Protein AF-A0AAD8KND2-F1 (afdb_monomer_lite)

Secondary structure (DSSP, 8-state):
--------THHHHHHTTTSHHHHHHHHHHHHHHHHHHHTT-----HHHHHHHHHHHHHHHHHHHHHS-HHHH-TT-----B-TTT-PBPPHHHHHHHHHHT---------TTS-HHHHHHHHHHHHHHHHHHHS-SS--TT-HHHHHHHHH-PPTT-TTTTTS-----------TT--HHHHHTT-PPP-SPPTTSHHHHTPPPPPPTT----TT--

Structure (mmCIF, N/CA/C/O backbone):
data_AF-A0AAD8KND2-F1
#
_entry.id   AF-A0AAD8KND2-F1
#
loop_
_atom_site.group_PDB
_atom_site.id
_atom_site.type_symbol
_atom_site.label_atom_id
_atom_site.label_alt_id
_atom_site.label_comp_id
_atom_site.label_asym_id
_atom_site.label_entity_id
_atom_site.label_seq_id
_atom_site.pdbx_PDB_ins_code
_atom_site.Cartn_x
_atom_site.Cartn_y
_atom_site.Cartn_z
_atom_site.occupancy
_atom_site.B_iso_or_equiv
_atom_site.auth_seq_id
_atom_site.auth_comp_id
_atom_site.auth_asym_id
_atom_site.auth_atom_id
_atom_site.pdbx_PDB_model_num
ATOM 1 N N . MET A 1 1 ? 2.544 -92.596 37.904 1.00 37.00 1 MET A N 1
ATOM 2 C CA . MET A 1 1 ? 1.831 -93.555 37.038 1.00 37.00 1 MET A CA 1
ATOM 3 C C . MET A 1 1 ? 0.809 -92.717 36.288 1.00 37.00 1 MET A C 1
ATOM 5 O O . MET A 1 1 ? -0.155 -92.303 36.903 1.00 37.00 1 MET A O 1
ATOM 9 N N . GLY A 1 2 ? 1.098 -92.152 35.119 1.00 39.31 2 GLY A N 1
ATOM 10 C CA . GLY A 1 2 ? 1.645 -92.825 33.948 1.00 39.31 2 GLY A CA 1
ATOM 11 C C . GLY A 1 2 ? 0.511 -93.603 33.291 1.00 39.31 2 GLY A C 1
ATOM 12 O O . GLY A 1 2 ? 0.281 -94.720 33.726 1.00 39.31 2 GLY A O 1
ATOM 13 N N . GLU A 1 3 ? -0.237 -92.968 32.383 1.00 38.28 3 GLU A N 1
ATOM 14 C CA . GLU A 1 3 ? -0.518 -93.460 31.023 1.00 38.28 3 GLU A CA 1
ATOM 15 C C . GLU A 1 3 ? -1.483 -92.532 30.266 1.00 38.28 3 GLU A C 1
ATOM 17 O O . GLU A 1 3 ? -2.418 -91.951 30.816 1.00 38.28 3 GLU A O 1
ATOM 22 N N . GLU A 1 4 ? -1.150 -92.356 28.992 1.00 48.31 4 GLU A N 1
ATOM 23 C CA . GLU A 1 4 ? -1.779 -91.536 27.966 1.00 48.31 4 GLU A CA 1
ATOM 24 C C . GLU A 1 4 ? -3.084 -92.166 27.459 1.00 48.31 4 GLU A C 1
ATOM 26 O O . GLU A 1 4 ? -3.180 -93.385 27.347 1.00 48.31 4 GLU A O 1
ATOM 31 N N . ILE A 1 5 ? -4.039 -91.343 27.010 1.00 53.69 5 ILE A N 1
ATOM 32 C CA . ILE A 1 5 ? -4.954 -91.743 25.932 1.00 53.69 5 ILE A CA 1
ATOM 33 C C . ILE A 1 5 ? -4.985 -90.628 24.890 1.00 53.69 5 ILE A C 1
ATOM 35 O O . ILE A 1 5 ? -5.568 -89.560 25.071 1.00 53.69 5 ILE A O 1
ATOM 39 N N . VAL A 1 6 ? -4.312 -90.930 23.787 1.00 54.09 6 VAL A N 1
ATOM 40 C CA . VAL A 1 6 ? -4.332 -90.250 22.498 1.00 54.09 6 VAL A CA 1
ATOM 41 C C . VAL A 1 6 ? -5.769 -90.219 21.968 1.00 54.09 6 VAL A C 1
ATOM 43 O O . VAL A 1 6 ? -6.323 -91.260 21.619 1.00 54.09 6 VAL A O 1
ATOM 46 N N . LEU A 1 7 ? -6.371 -89.032 21.866 1.00 53.66 7 LEU A N 1
ATOM 47 C CA . LEU A 1 7 ? -7.545 -88.814 21.020 1.00 53.66 7 LEU A CA 1
ATOM 48 C C . LEU A 1 7 ? -7.108 -88.042 19.778 1.00 53.66 7 LEU A C 1
ATOM 50 O O . LEU A 1 7 ? -6.543 -86.952 19.844 1.00 53.66 7 LEU A O 1
ATOM 54 N N . THR A 1 8 ? -7.315 -88.690 18.642 1.00 58.31 8 THR A N 1
ATOM 55 C CA . THR A 1 8 ? -6.841 -88.313 17.319 1.00 58.31 8 THR A CA 1
ATOM 56 C C . THR A 1 8 ? -7.469 -87.012 16.815 1.00 58.31 8 THR A C 1
ATOM 58 O O . THR A 1 8 ? -8.633 -86.696 17.073 1.00 58.31 8 THR A O 1
ATOM 61 N N . VAL A 1 9 ? -6.674 -86.277 16.036 1.00 53.25 9 VAL A N 1
ATOM 62 C CA . VAL A 1 9 ? -6.952 -84.956 15.438 1.00 53.25 9 VAL A CA 1
ATOM 63 C C . VAL A 1 9 ? -8.262 -84.914 14.622 1.00 53.25 9 VAL A C 1
ATOM 65 O O . VAL A 1 9 ? -8.864 -83.854 14.457 1.00 53.25 9 VAL A O 1
ATOM 68 N N . ASP A 1 10 ? -8.766 -86.076 14.196 1.00 52.59 10 ASP A N 1
ATOM 69 C CA . ASP A 1 10 ? -10.021 -86.226 13.450 1.00 52.59 10 ASP A CA 1
ATOM 70 C C . ASP A 1 10 ? -11.292 -85.988 14.287 1.00 52.59 10 ASP A C 1
ATOM 72 O O . ASP A 1 10 ? -12.332 -85.626 13.731 1.00 52.59 10 ASP A O 1
ATOM 76 N N . SER A 1 11 ? -11.242 -86.132 15.620 1.00 55.41 11 SER A N 1
ATOM 77 C CA . SER A 1 11 ? -12.421 -85.894 16.477 1.00 55.41 11 SER A CA 1
ATOM 78 C C . SER A 1 11 ? -12.731 -84.404 16.655 1.00 55.41 11 SER A C 1
ATOM 80 O O . SER A 1 11 ? -13.896 -84.011 16.708 1.00 55.41 11 SER A O 1
ATOM 82 N N . ILE A 1 12 ? -11.702 -83.552 16.669 1.00 54.44 12 ILE A N 1
ATOM 83 C CA . ILE A 1 12 ? -11.857 -82.094 16.804 1.00 54.44 12 ILE A CA 1
ATOM 84 C C . ILE A 1 12 ? -12.386 -81.485 15.490 1.00 54.44 12 ILE A C 1
ATOM 86 O O . ILE A 1 12 ? -13.196 -80.556 15.503 1.00 54.44 12 ILE A O 1
ATOM 90 N N . ALA A 1 13 ? -12.017 -82.060 14.340 1.00 50.69 13 ALA A N 1
ATOM 91 C CA . ALA A 1 13 ? -12.434 -81.575 13.025 1.00 50.69 13 ALA A CA 1
ATOM 92 C C . ALA A 1 13 ? -13.933 -81.785 12.711 1.00 50.69 13 ALA A C 1
ATOM 94 O O . ALA A 1 13 ? -14.476 -81.077 11.861 1.00 50.69 13 ALA A O 1
ATOM 95 N N . ARG A 1 14 ? -14.629 -82.709 13.395 1.00 51.50 14 ARG A N 1
ATOM 96 C CA . ARG A 1 14 ? -16.089 -82.890 13.240 1.00 51.50 14 ARG A CA 1
ATOM 97 C C . ARG A 1 14 ? -16.917 -81.844 13.980 1.00 51.50 14 ARG A C 1
ATOM 99 O O . ARG A 1 14 ? -17.964 -81.460 13.469 1.00 51.50 14 ARG A O 1
ATOM 106 N N . ILE A 1 15 ? -16.447 -81.355 15.128 1.00 49.78 15 ILE A N 1
ATOM 107 C CA . ILE A 1 15 ? -17.155 -80.319 15.898 1.00 49.78 15 ILE A CA 1
ATOM 108 C C . ILE A 1 15 ? -17.068 -78.973 15.155 1.00 49.78 15 ILE A C 1
ATOM 110 O O . ILE A 1 15 ? -18.074 -78.299 14.962 1.00 49.78 15 ILE A O 1
ATOM 114 N N . LEU A 1 16 ? -15.908 -78.656 14.569 1.00 49.38 16 LEU A N 1
ATOM 115 C CA . LEU A 1 16 ? -15.687 -77.409 13.819 1.00 49.38 16 LEU A CA 1
ATOM 116 C C . LEU A 1 16 ? -16.336 -77.351 12.418 1.00 49.38 16 LEU A C 1
ATOM 118 O O . LEU A 1 16 ? -16.127 -76.371 11.690 1.00 49.38 16 LEU A O 1
ATOM 122 N N . ARG A 1 17 ? -17.093 -78.382 12.007 1.00 47.84 17 ARG A N 1
ATOM 123 C CA . ARG A 1 17 ? -17.775 -78.432 10.699 1.00 47.84 17 ARG A CA 1
ATOM 124 C C . ARG A 1 17 ? -19.298 -78.290 10.774 1.00 47.84 17 ARG A C 1
ATOM 126 O O . ARG A 1 17 ? -19.914 -78.144 9.727 1.00 47.84 17 ARG A O 1
ATOM 133 N N . LEU A 1 18 ? -19.888 -78.262 11.972 1.00 47.78 18 LEU A N 1
ATOM 134 C CA . LEU A 1 18 ? -21.327 -78.016 12.169 1.00 47.78 18 LEU A CA 1
ATOM 135 C C . LEU A 1 18 ? -21.653 -76.627 12.749 1.00 47.78 18 LEU A C 1
ATOM 137 O O . LEU A 1 18 ? -22.816 -76.246 12.787 1.00 47.78 18 LEU A O 1
ATOM 141 N N . GLU A 1 19 ? -20.644 -75.831 13.113 1.00 47.22 19 GLU A N 1
ATOM 142 C CA . GLU A 1 19 ? -20.810 -74.471 13.664 1.00 47.22 19 GLU A CA 1
ATOM 143 C C . GLU A 1 19 ? -20.394 -73.340 12.705 1.00 47.22 19 GLU A C 1
ATOM 145 O O . GLU A 1 19 ? -20.303 -72.182 13.108 1.00 47.22 19 GLU A O 1
ATOM 150 N N . ARG A 1 20 ? -20.147 -73.627 11.417 1.00 50.59 20 ARG A N 1
ATOM 151 C CA . ARG A 1 20 ? -19.797 -72.577 10.434 1.00 50.59 20 ARG A CA 1
ATOM 152 C C . ARG A 1 20 ? -20.982 -71.915 9.740 1.00 50.59 20 ARG A C 1
ATOM 154 O O . ARG A 1 20 ? -20.804 -70.816 9.227 1.00 50.59 20 ARG A O 1
ATOM 161 N N . ASP A 1 21 ? -22.175 -72.500 9.793 1.00 51.00 21 ASP A N 1
ATOM 162 C CA . ASP A 1 21 ? -23.321 -71.952 9.051 1.00 51.00 21 ASP A CA 1
ATOM 163 C C . ASP A 1 21 ? -24.195 -71.000 9.888 1.00 51.00 21 ASP A C 1
ATOM 165 O O . ASP A 1 21 ? -24.957 -70.216 9.331 1.00 51.00 21 ASP A O 1
ATOM 169 N N . VAL A 1 22 ? -24.041 -70.985 11.218 1.00 53.16 22 VAL A N 1
ATOM 170 C CA . VAL A 1 22 ? -24.790 -70.076 12.114 1.00 53.16 22 VAL A CA 1
ATOM 171 C C . VAL A 1 22 ? -23.985 -68.835 12.526 1.00 53.16 22 VAL A C 1
ATOM 173 O O . VAL A 1 22 ? -24.566 -67.788 12.802 1.00 53.16 22 VAL A O 1
ATOM 176 N N . GLY A 1 23 ? -22.649 -68.915 12.531 1.00 48.47 23 GLY A N 1
ATOM 177 C CA . GLY A 1 23 ? -21.774 -67.818 12.972 1.00 48.47 23 GLY A CA 1
ATOM 178 C C . GLY A 1 23 ? -21.505 -66.734 11.920 1.00 48.47 23 GLY A C 1
ATOM 179 O O . GLY A 1 23 ? -21.277 -65.580 12.277 1.00 48.47 23 GLY A O 1
ATOM 180 N N . ILE A 1 24 ? -21.560 -67.068 10.626 1.00 49.72 24 ILE A N 1
ATOM 181 C CA . ILE A 1 24 ? -21.251 -66.111 9.546 1.00 49.72 24 ILE A CA 1
ATOM 182 C C . ILE A 1 24 ? -22.406 -65.115 9.341 1.00 49.72 24 ILE A C 1
ATOM 184 O O . ILE A 1 24 ? -22.161 -63.932 9.120 1.00 49.72 24 ILE A O 1
ATOM 188 N N . LEU A 1 25 ? -23.662 -65.549 9.506 1.00 50.91 25 LEU A N 1
ATOM 189 C CA . LEU A 1 25 ? -24.833 -64.666 9.402 1.00 50.91 25 LEU A CA 1
ATOM 190 C C . LEU A 1 25 ? -24.943 -63.683 10.578 1.00 50.91 25 LEU A C 1
ATOM 192 O O . LEU A 1 25 ? -25.314 -62.527 10.379 1.00 50.91 25 LEU A O 1
ATOM 196 N N . ALA A 1 26 ? -24.570 -64.103 11.792 1.00 52.97 26 ALA A N 1
ATOM 197 C CA . ALA A 1 26 ? -24.583 -63.220 12.956 1.00 52.97 26 ALA A CA 1
ATOM 198 C C . ALA A 1 26 ? -23.519 -62.112 12.849 1.00 52.97 26 ALA A C 1
ATOM 200 O O . ALA A 1 26 ? -23.814 -60.959 13.155 1.00 52.97 26 ALA A O 1
ATOM 201 N N . LEU A 1 27 ? -22.318 -62.423 12.346 1.00 51.53 27 LEU A N 1
ATOM 202 C CA . LEU A 1 27 ? -21.252 -61.431 12.158 1.00 51.53 27 LEU A CA 1
ATOM 203 C C . LEU A 1 27 ? -21.539 -60.442 11.015 1.00 51.53 27 LEU A C 1
ATOM 205 O O . LEU A 1 27 ? -21.182 -59.273 11.139 1.00 51.53 27 LEU A O 1
ATOM 209 N N . LEU A 1 28 ? -22.237 -60.865 9.954 1.00 51.53 28 LEU A N 1
ATOM 210 C CA . LEU A 1 28 ? -22.701 -59.963 8.888 1.00 51.53 28 LEU A CA 1
ATOM 211 C C . LEU A 1 28 ? -23.803 -59.008 9.386 1.00 51.53 28 LEU A C 1
ATOM 213 O O . LEU A 1 28 ? -23.709 -57.806 9.179 1.00 51.53 28 LEU A O 1
ATOM 217 N N . SER A 1 29 ? -24.774 -59.492 10.172 1.00 53.50 29 SER A N 1
ATOM 218 C CA . SER A 1 29 ? -25.801 -58.611 10.763 1.00 53.50 29 SER A CA 1
ATOM 219 C C . SER A 1 29 ? -25.247 -57.611 11.787 1.00 53.50 29 SER A C 1
ATOM 221 O O . SER A 1 29 ? -25.772 -56.509 11.922 1.00 53.50 29 SER A O 1
ATOM 223 N N . LEU A 1 30 ? -24.175 -57.970 12.505 1.00 52.56 30 LEU A N 1
ATOM 224 C CA . LEU A 1 30 ? -23.540 -57.074 13.472 1.00 52.56 30 LEU A CA 1
ATOM 225 C C . LEU A 1 30 ? -22.653 -56.027 12.789 1.00 52.56 30 LEU A C 1
ATOM 227 O O . LEU A 1 30 ? -22.520 -54.929 13.318 1.00 52.56 30 LEU A O 1
ATOM 231 N N . THR A 1 31 ? -22.058 -56.352 11.636 1.00 56.44 31 THR A N 1
ATOM 232 C CA . THR A 1 31 ? -21.234 -55.418 10.852 1.00 56.44 31 THR A CA 1
ATOM 233 C C . THR A 1 31 ? -22.087 -54.441 10.050 1.00 56.44 31 THR A C 1
ATOM 235 O O . THR A 1 31 ? -21.776 -53.258 10.088 1.00 56.44 31 THR A O 1
ATOM 238 N N . ASP A 1 32 ? -23.227 -54.857 9.489 1.00 51.31 32 ASP A N 1
ATOM 239 C CA . ASP A 1 32 ? -24.177 -53.939 8.834 1.00 51.31 32 ASP A CA 1
ATOM 240 C C . ASP A 1 32 ? -24.826 -52.956 9.834 1.00 51.31 32 ASP A C 1
ATOM 242 O O . ASP A 1 32 ? -25.034 -51.779 9.534 1.00 51.31 32 ASP A O 1
ATOM 246 N N . VAL A 1 33 ? -25.106 -53.407 11.066 1.00 52.62 33 VAL A N 1
ATOM 247 C CA . VAL A 1 33 ? -25.609 -52.538 12.150 1.00 52.62 33 VAL A CA 1
ATOM 248 C C . VAL A 1 33 ? -24.513 -51.604 12.685 1.00 52.62 33 VAL A C 1
ATOM 250 O O . VAL A 1 33 ? -24.824 -50.488 13.100 1.00 52.62 33 VAL A O 1
ATOM 253 N N . TYR A 1 34 ? -23.238 -52.011 12.650 1.00 49.78 34 TYR A N 1
ATOM 254 C CA . TYR A 1 34 ? -22.116 -51.151 13.044 1.00 49.78 34 TYR A CA 1
ATOM 255 C C . TYR A 1 34 ? -21.671 -50.179 11.940 1.00 49.78 34 TYR A C 1
ATOM 257 O O . TYR A 1 34 ? -21.301 -49.056 12.277 1.00 49.78 34 TYR A O 1
ATOM 265 N N . GLU A 1 35 ? -21.753 -50.539 10.655 1.00 52.97 35 GLU A N 1
ATOM 266 C CA . GLU A 1 35 ? -21.509 -49.610 9.538 1.00 52.97 35 GLU A CA 1
ATOM 267 C C . GLU A 1 35 ? -22.614 -48.549 9.457 1.00 52.97 35 GLU A C 1
ATOM 269 O O . GLU A 1 35 ? -22.309 -47.361 9.362 1.00 52.97 35 GLU A O 1
ATOM 274 N N . GLY A 1 36 ? -23.883 -48.931 9.652 1.00 49.81 36 GLY A N 1
ATOM 275 C CA . GLY A 1 36 ? -24.992 -47.973 9.736 1.00 49.81 36 GLY A CA 1
ATOM 276 C C . GLY A 1 36 ? -24.958 -47.061 10.974 1.00 49.81 36 GLY A C 1
ATOM 277 O O . GLY A 1 36 ? -25.529 -45.971 10.957 1.00 49.81 36 GLY A O 1
ATOM 278 N N . PHE A 1 37 ? -24.281 -47.470 12.053 1.00 44.03 37 PHE A N 1
ATOM 279 C CA . PHE A 1 37 ? -24.101 -46.648 13.258 1.00 44.03 37 PHE A CA 1
ATOM 280 C C . PHE A 1 37 ? -22.876 -45.720 13.168 1.00 44.03 37 PHE A C 1
ATOM 282 O O . PHE A 1 37 ? -22.874 -44.657 13.791 1.00 44.03 37 PHE A O 1
ATOM 289 N N . LEU A 1 38 ? -21.856 -46.071 12.371 1.00 46.12 38 LEU A N 1
ATOM 290 C CA . LEU A 1 38 ? -20.657 -45.244 12.173 1.00 46.12 38 LEU A CA 1
ATOM 291 C C . LEU A 1 38 ? -20.849 -44.094 11.167 1.00 46.12 38 LEU A C 1
ATOM 293 O O . LEU A 1 38 ? -20.112 -43.114 11.242 1.00 46.12 38 LEU A O 1
ATOM 297 N N . GLU A 1 39 ? -21.851 -44.154 10.284 1.00 50.44 39 GLU A N 1
ATOM 298 C CA . GLU A 1 39 ? -22.195 -43.048 9.366 1.00 50.44 39 GLU A CA 1
ATOM 299 C C . GLU A 1 39 ? -22.996 -41.906 10.024 1.00 50.44 39 GLU A C 1
ATOM 301 O O . GLU A 1 39 ? -23.153 -40.836 9.440 1.00 50.44 39 GLU A O 1
ATOM 306 N N . MET A 1 40 ? -23.459 -42.073 11.269 1.00 46.06 40 MET A N 1
ATOM 307 C CA . MET A 1 40 ? -24.174 -41.036 12.035 1.00 46.06 40 MET A CA 1
ATOM 308 C C . MET A 1 40 ? -23.236 -40.156 12.882 1.00 46.06 40 MET A C 1
ATOM 310 O O . MET A 1 40 ? -23.646 -39.540 13.870 1.00 46.06 40 MET A O 1
ATOM 314 N N . GLY A 1 41 ? -21.964 -40.065 12.493 1.00 49.06 41 GLY A N 1
ATOM 315 C CA . GLY A 1 41 ? -21.047 -39.043 12.978 1.00 49.06 41 GLY A CA 1
ATOM 316 C C . GLY A 1 41 ? -21.361 -37.704 12.316 1.00 49.06 41 GLY A C 1
ATOM 317 O O . GLY A 1 41 ? -20.800 -37.381 11.275 1.00 49.06 41 GLY A O 1
ATOM 318 N N . TYR A 1 42 ? -22.253 -36.912 12.916 1.00 55.78 42 TYR A N 1
ATOM 319 C CA . TYR A 1 42 ? -22.388 -35.494 12.578 1.00 55.78 42 TYR A CA 1
ATOM 320 C C . TYR A 1 42 ? -21.071 -34.789 12.924 1.00 55.78 42 TYR A C 1
ATOM 322 O O . TYR A 1 42 ? -20.867 -34.336 14.051 1.00 55.78 42 TYR A O 1
ATOM 330 N N . GLU A 1 43 ? -20.158 -34.698 11.961 1.00 61.91 43 GLU A N 1
ATOM 331 C CA . GLU A 1 43 ? -19.047 -33.758 12.023 1.00 61.91 43 GLU A CA 1
ATOM 332 C C . GLU A 1 43 ? -19.631 -32.345 11.957 1.00 61.91 43 GLU A C 1
ATOM 334 O O . GLU A 1 43 ? -19.829 -31.775 10.887 1.00 61.91 43 GLU A O 1
ATOM 339 N N . VAL A 1 44 ? -19.968 -31.781 13.118 1.00 68.00 44 VAL A N 1
ATOM 340 C CA . VAL A 1 44 ? -20.421 -30.394 13.206 1.00 68.00 44 VAL A CA 1
ATOM 341 C C . VAL A 1 44 ? -19.230 -29.504 12.859 1.00 68.00 44 VAL A C 1
ATOM 343 O O . VAL A 1 44 ? -18.293 -29.342 13.647 1.00 68.00 44 VAL A O 1
ATOM 346 N N . SER A 1 45 ? -19.247 -28.928 11.658 1.00 80.12 45 SER A N 1
ATOM 347 C CA . SER A 1 45 ? -18.205 -28.011 11.219 1.00 80.12 45 SER A CA 1
ATOM 348 C C . SER A 1 45 ? -18.278 -26.718 12.027 1.00 80.12 45 SER A C 1
ATOM 350 O O . SER A 1 45 ? -19.354 -26.238 12.382 1.00 80.12 45 SER A O 1
ATOM 352 N N . GLY A 1 46 ? -17.140 -26.051 12.246 1.00 78.56 46 GLY A N 1
ATOM 353 C CA . GLY A 1 46 ? -17.131 -24.716 12.862 1.00 78.56 46 GLY A CA 1
ATOM 354 C C . GLY A 1 46 ? -17.975 -23.682 12.095 1.00 78.56 46 GLY A C 1
ATOM 355 O O . GLY A 1 46 ? -18.411 -22.684 12.673 1.00 78.56 46 GLY A O 1
ATOM 356 N N . LYS A 1 47 ? -18.240 -23.923 10.802 1.00 81.88 47 LYS A N 1
ATOM 357 C CA . LYS A 1 47 ? -19.190 -23.135 10.003 1.00 81.88 47 LYS A CA 1
ATOM 358 C C . LYS A 1 47 ? -20.632 -23.370 10.446 1.00 81.88 47 LYS A C 1
ATOM 360 O O . LYS A 1 47 ? -21.347 -22.393 10.648 1.00 81.88 47 LYS A O 1
ATOM 365 N N . ASP A 1 48 ? -21.005 -24.619 10.691 1.00 86.00 48 ASP A N 1
ATOM 366 C CA . ASP A 1 48 ? -22.348 -25.006 11.123 1.00 86.00 48 ASP A CA 1
ATOM 367 C C . ASP A 1 48 ? -22.653 -24.437 12.513 1.00 86.00 48 ASP A C 1
ATOM 369 O O . ASP A 1 48 ? -23.697 -23.819 12.703 1.00 86.00 48 ASP A O 1
ATOM 373 N N . ILE A 1 49 ? -21.685 -24.490 13.442 1.00 84.75 49 ILE A N 1
ATOM 374 C CA . ILE A 1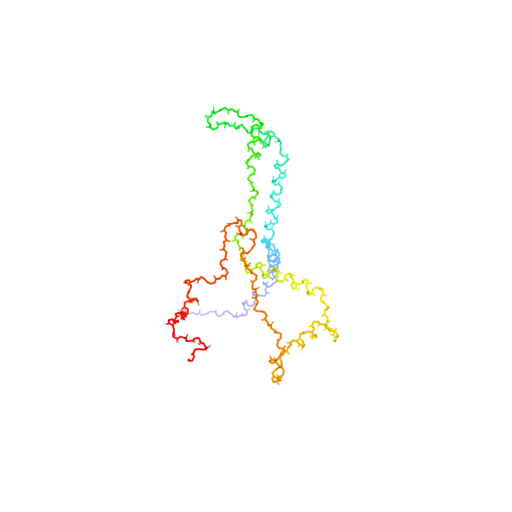 49 ? -21.790 -23.860 14.775 1.00 84.75 49 ILE A CA 1
ATOM 375 C C . ILE A 1 49 ? -22.003 -22.348 14.644 1.00 84.75 49 ILE A C 1
ATOM 377 O O . ILE A 1 49 ? -22.822 -21.744 15.339 1.00 84.75 49 ILE A O 1
ATOM 381 N N . LYS A 1 50 ? -21.259 -21.694 13.745 1.00 88.94 50 LYS A N 1
ATOM 382 C CA . LYS A 1 50 ? -21.394 -20.251 13.524 1.00 88.94 50 LYS A CA 1
ATOM 383 C C . LYS A 1 50 ? -22.771 -19.910 12.958 1.00 88.94 50 LYS A C 1
ATOM 385 O O . LYS A 1 50 ? -23.377 -18.932 13.396 1.00 88.94 50 LYS A O 1
ATOM 390 N N . GLU A 1 51 ? -23.258 -20.688 12.000 1.00 90.31 51 GLU A N 1
ATOM 391 C CA . GLU A 1 51 ? -24.587 -20.511 11.425 1.00 90.31 51 GLU A CA 1
ATOM 392 C C . GLU A 1 51 ? -25.683 -20.731 12.465 1.00 90.31 51 GLU A C 1
ATOM 394 O O . GLU A 1 51 ? -26.573 -19.888 12.584 1.00 90.31 51 GLU A O 1
ATOM 399 N N . GLU A 1 52 ? -25.580 -21.784 13.271 1.00 90.31 52 GLU A N 1
ATOM 400 C CA . GLU A 1 52 ? -26.485 -22.076 14.380 1.00 90.31 52 GLU A CA 1
ATOM 401 C C . GLU A 1 52 ? -26.530 -20.916 15.379 1.00 90.31 52 GLU A C 1
ATOM 403 O O . GLU A 1 52 ? -27.595 -20.345 15.596 1.00 90.31 52 GLU A O 1
ATOM 408 N N . ILE A 1 53 ? -25.376 -20.432 15.856 1.00 91.50 53 ILE A N 1
ATOM 409 C CA . ILE A 1 53 ? -25.301 -19.268 16.755 1.00 91.50 53 ILE A CA 1
ATOM 410 C C . ILE A 1 53 ? -25.966 -18.035 16.130 1.00 91.50 53 ILE A C 1
ATOM 412 O O . ILE A 1 53 ? -26.625 -17.258 16.825 1.00 91.50 53 ILE A O 1
ATOM 416 N N . THR A 1 54 ? -25.787 -17.801 14.824 1.00 93.44 54 THR A N 1
ATOM 417 C CA . THR A 1 54 ? -26.439 -16.658 14.165 1.00 93.44 54 THR A CA 1
ATOM 418 C C . THR A 1 54 ? -27.948 -16.830 14.049 1.00 93.44 54 THR A C 1
ATOM 420 O O . THR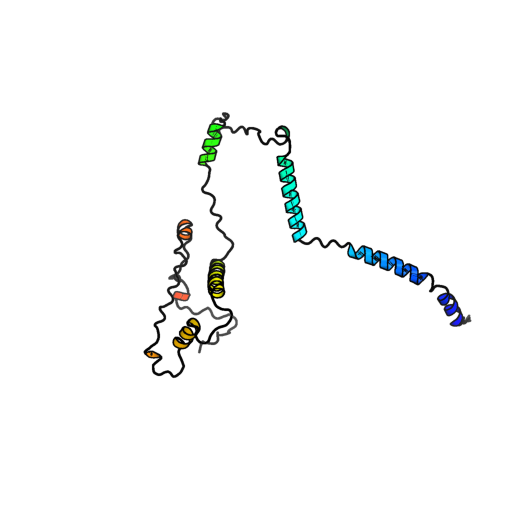 A 1 54 ? -28.661 -15.832 14.150 1.00 93.44 54 THR A O 1
ATOM 423 N N . LYS A 1 55 ? -28.438 -18.060 13.860 1.00 94.19 55 LYS A N 1
ATOM 424 C CA . LYS A 1 55 ? -29.868 -18.380 13.841 1.00 94.19 55 LYS A CA 1
ATOM 425 C C . LYS A 1 55 ? -30.467 -18.188 15.233 1.00 94.19 55 LYS A C 1
ATOM 427 O O . LYS A 1 55 ? -31.382 -17.380 15.356 1.00 94.19 55 LYS A O 1
ATOM 432 N N . THR A 1 56 ? -29.863 -18.755 16.280 1.00 94.25 56 THR A N 1
ATOM 433 C CA . THR A 1 56 ? -30.304 -18.579 17.676 1.00 94.25 56 THR A CA 1
ATOM 434 C C . THR A 1 56 ? -30.350 -17.104 18.067 1.00 94.25 56 THR A C 1
ATOM 436 O O . THR A 1 56 ? -31.361 -16.627 18.566 1.00 94.25 56 THR A O 1
ATOM 439 N N . LYS A 1 57 ? -29.311 -16.321 17.740 1.00 94.56 57 LYS A N 1
ATOM 440 C CA . LYS A 1 57 ? -29.298 -14.872 18.017 1.00 94.56 57 LYS A CA 1
ATOM 441 C C . LYS A 1 57 ? -30.422 -14.115 17.310 1.00 94.56 57 LYS A C 1
ATOM 443 O O . LYS A 1 57 ? -30.974 -13.176 17.880 1.00 94.56 57 LYS A O 1
ATOM 448 N N . LYS A 1 58 ? -30.740 -14.478 16.063 1.00 94.38 58 LYS A N 1
ATOM 449 C CA . LYS A 1 58 ? -31.845 -13.865 15.308 1.00 94.38 58 LYS A CA 1
ATOM 450 C C . LYS A 1 58 ? -33.195 -14.253 15.901 1.00 94.38 58 LYS A C 1
ATOM 452 O O . LYS A 1 58 ? -34.060 -13.394 16.026 1.00 94.38 58 LYS A O 1
ATOM 457 N N . GLU A 1 59 ? -33.365 -15.513 16.275 1.00 94.00 59 GLU A N 1
ATOM 458 C CA . GLU A 1 59 ? -34.583 -16.020 16.902 1.00 94.00 59 GLU A CA 1
ATOM 459 C C . GLU A 1 59 ? -34.815 -15.399 18.275 1.00 94.00 59 GLU A C 1
ATOM 461 O O . GLU A 1 59 ? -35.917 -14.933 18.541 1.00 94.00 59 GLU A O 1
ATOM 466 N N . ASP A 1 60 ? -33.782 -15.304 19.111 1.00 92.12 60 ASP A N 1
ATOM 467 C CA . ASP A 1 60 ? -33.843 -14.615 20.399 1.00 92.12 60 ASP A CA 1
ATOM 468 C C . ASP A 1 60 ? -34.207 -13.145 20.207 1.00 92.12 60 ASP A C 1
ATOM 470 O O . ASP A 1 60 ? -35.097 -12.629 20.882 1.00 92.12 60 ASP A O 1
ATOM 474 N N . TRP A 1 61 ? -33.592 -12.473 19.230 1.00 89.81 61 TRP A N 1
ATOM 475 C CA . TRP A 1 61 ? -33.944 -11.096 18.896 1.00 89.81 61 TRP A CA 1
ATOM 476 C C . TRP A 1 61 ? -35.410 -10.968 18.465 1.00 89.81 61 TRP A C 1
ATOM 478 O O . TRP A 1 61 ? -36.111 -10.092 18.967 1.00 89.81 61 TRP A O 1
ATOM 488 N N . LEU A 1 62 ? -35.909 -11.860 17.602 1.00 91.00 62 LEU A N 1
ATOM 489 C CA . LEU A 1 62 ? -37.317 -11.884 17.192 1.00 91.00 62 LEU A CA 1
ATOM 490 C C . LEU A 1 62 ? -38.255 -12.204 18.363 1.00 91.00 62 LEU A C 1
ATOM 492 O O . LEU A 1 62 ? -39.312 -11.588 18.477 1.00 91.00 62 LEU A O 1
ATOM 496 N N . ARG A 1 63 ? -37.868 -13.106 19.272 1.00 87.75 63 ARG A N 1
ATOM 497 C CA . ARG A 1 63 ? -38.607 -13.401 20.508 1.00 87.75 63 ARG A CA 1
ATOM 498 C C . ARG A 1 63 ? -38.725 -12.149 21.367 1.00 87.75 63 ARG A C 1
ATOM 500 O O . ARG A 1 63 ? -39.837 -11.784 21.735 1.00 87.75 63 ARG A O 1
ATOM 507 N N . PHE A 1 64 ? -37.623 -11.443 21.619 1.00 84.06 64 PHE A N 1
ATOM 508 C CA . PHE A 1 64 ? -37.648 -10.163 22.336 1.00 84.06 64 PHE A CA 1
ATOM 509 C C . PHE A 1 64 ? -38.470 -9.101 21.602 1.00 84.06 64 PHE A C 1
ATOM 511 O O . PHE A 1 64 ? -39.135 -8.300 22.257 1.00 84.06 64 PHE A O 1
ATOM 518 N N . GLN A 1 65 ? -38.469 -9.108 20.263 1.00 84.06 65 GLN A N 1
ATOM 519 C CA . GLN A 1 65 ? -39.278 -8.187 19.469 1.00 84.06 65 GLN A CA 1
ATOM 520 C C . GLN A 1 65 ? -40.783 -8.476 19.534 1.00 84.06 65 GLN A C 1
ATOM 522 O O . GLN A 1 65 ? -41.579 -7.536 19.523 1.00 84.06 65 GLN A O 1
ATOM 527 N N . ASN A 1 66 ? -41.173 -9.743 19.664 1.00 85.94 66 ASN A N 1
ATOM 528 C CA . ASN A 1 66 ? -42.568 -10.181 19.687 1.00 85.94 66 ASN A CA 1
ATOM 529 C C . ASN A 1 66 ? -43.173 -10.276 21.103 1.00 85.94 66 ASN A C 1
ATOM 531 O O . ASN A 1 66 ? -44.385 -10.424 21.227 1.00 85.94 66 ASN A O 1
ATOM 535 N N . MET A 1 67 ? -42.373 -10.190 22.175 1.00 83.56 67 MET A N 1
ATOM 536 C CA . MET A 1 67 ? -42.877 -10.192 23.561 1.00 83.56 67 MET A CA 1
ATOM 537 C C . MET A 1 67 ? -43.757 -8.970 23.871 1.00 83.56 67 MET A C 1
ATOM 539 O O . MET A 1 67 ? -43.515 -7.878 23.369 1.00 83.56 67 MET A O 1
ATOM 543 N N . ASP A 1 68 ? -44.730 -9.097 24.770 1.00 79.12 68 ASP A N 1
ATOM 544 C CA . ASP A 1 68 ? -45.586 -7.971 25.164 1.00 79.12 68 ASP A CA 1
ATOM 545 C C . ASP A 1 68 ? -44.752 -6.799 25.753 1.00 79.12 68 ASP A C 1
ATOM 547 O O . ASP A 1 68 ? -43.875 -7.026 26.603 1.00 79.12 68 ASP A O 1
ATOM 551 N N . PRO A 1 69 ? -44.975 -5.540 25.322 1.00 77.31 69 PRO A N 1
ATOM 552 C CA . PRO A 1 69 ? -44.424 -4.328 25.934 1.00 77.31 69 PRO A CA 1
ATOM 553 C C . PRO A 1 69 ? -44.457 -4.277 27.466 1.00 77.31 69 PRO A C 1
ATOM 555 O O . PRO A 1 69 ? -43.521 -3.748 28.067 1.00 77.31 69 PRO A O 1
ATOM 558 N N . SER A 1 70 ? -45.493 -4.839 28.098 1.00 75.12 70 SER A N 1
ATOM 559 C CA . SER A 1 70 ? -45.640 -4.822 29.558 1.00 75.12 70 SER A CA 1
ATOM 560 C C . SER A 1 70 ? -44.689 -5.781 30.280 1.00 75.12 70 SER A C 1
ATOM 562 O O . SER A 1 70 ? -44.317 -5.518 31.420 1.00 75.12 70 SER A O 1
ATOM 564 N N . ILE A 1 71 ? -44.295 -6.886 29.639 1.00 75.69 71 ILE A N 1
ATOM 565 C CA . ILE A 1 71 ? -43.381 -7.891 30.211 1.00 75.69 71 ILE A CA 1
ATOM 566 C C . ILE A 1 71 ? -41.936 -7.589 29.797 1.00 75.69 71 ILE A C 1
ATOM 568 O O . ILE A 1 71 ? -41.005 -7.741 30.582 1.00 75.69 71 ILE A O 1
ATOM 572 N N . SER A 1 72 ? -41.746 -7.118 28.563 1.00 74.62 72 SER A N 1
ATOM 573 C CA . SER A 1 72 ? -40.428 -6.826 27.992 1.00 74.62 72 SER A CA 1
ATOM 574 C C . SER A 1 72 ? -39.808 -5.516 28.494 1.00 74.62 72 SER A C 1
ATOM 576 O O . SER A 1 72 ? -38.621 -5.286 28.275 1.00 74.62 72 SER A O 1
ATOM 578 N N . GLY A 1 73 ? -40.589 -4.633 29.132 1.00 72.81 73 GLY A N 1
ATOM 579 C CA . GLY A 1 73 ? -40.101 -3.356 29.666 1.00 72.81 73 GLY A CA 1
ATOM 580 C C . GLY A 1 73 ? -39.577 -2.387 28.598 1.00 72.81 73 GLY A C 1
ATOM 581 O O . GLY A 1 73 ? -38.955 -1.382 28.933 1.00 72.81 73 GLY A O 1
ATOM 582 N N . ARG A 1 74 ? -39.828 -2.658 27.309 1.00 68.00 74 ARG A N 1
ATOM 583 C CA . ARG A 1 74 ? -39.245 -1.920 26.172 1.00 68.00 74 ARG A CA 1
ATOM 584 C C . ARG A 1 74 ? -39.609 -0.440 26.130 1.00 68.00 74 ARG A C 1
ATOM 586 O O . ARG A 1 74 ? -38.821 0.360 25.635 1.00 68.00 74 ARG A O 1
ATOM 593 N N . TYR A 1 75 ? -40.770 -0.080 26.671 1.00 66.00 75 TYR A N 1
ATOM 594 C CA . TYR A 1 75 ? -41.236 1.306 26.775 1.00 66.00 75 TYR A CA 1
ATOM 595 C C . TYR A 1 75 ? -41.278 1.818 28.219 1.00 66.00 75 TYR A C 1
ATOM 597 O O . TYR A 1 75 ? -41.870 2.864 28.476 1.00 66.00 75 TYR A O 1
ATOM 605 N N . ALA A 1 76 ? -40.665 1.105 29.169 1.00 72.31 76 ALA A N 1
ATOM 606 C CA . ALA A 1 76 ? -40.574 1.586 30.539 1.00 72.31 76 ALA A CA 1
ATOM 607 C C . ALA A 1 76 ? -39.719 2.863 30.571 1.00 72.31 76 ALA A C 1
ATOM 609 O O . ALA A 1 76 ? -38.551 2.866 30.176 1.00 72.31 76 ALA A O 1
ATOM 610 N N . GLU A 1 77 ? -40.310 3.972 31.015 1.00 67.06 77 GLU A N 1
ATOM 611 C CA . GLU A 1 77 ? -39.601 5.244 31.100 1.00 67.06 77 GLU A CA 1
ATOM 612 C C . GLU A 1 77 ? -38.541 5.175 32.204 1.00 67.06 77 GLU A C 1
ATOM 614 O O . GLU A 1 77 ? -38.843 5.123 33.397 1.00 67.06 77 GLU A O 1
ATOM 619 N N . GLY A 1 78 ? -37.268 5.169 31.804 1.00 68.31 78 GLY A N 1
ATOM 620 C CA . GLY A 1 78 ? -36.152 5.236 32.737 1.00 68.31 78 GLY A CA 1
ATOM 621 C C . GLY A 1 78 ? -36.140 6.578 33.466 1.00 68.31 78 GLY A C 1
ATOM 622 O O . GLY A 1 78 ? -35.802 7.606 32.880 1.00 68.31 78 GLY A O 1
ATOM 623 N N . VAL A 1 79 ? -36.474 6.576 34.756 1.00 73.88 79 VAL A N 1
ATOM 624 C CA . VAL A 1 79 ? -36.424 7.781 35.594 1.00 73.88 79 VAL A CA 1
ATOM 625 C C . VAL A 1 79 ? -34.967 8.122 35.905 1.00 73.88 79 VAL A C 1
ATOM 627 O O . VAL A 1 79 ? -34.358 7.531 36.800 1.00 73.88 79 VAL A O 1
ATOM 630 N N . ARG A 1 80 ? -34.400 9.099 35.191 1.00 68.62 80 ARG A N 1
ATOM 631 C CA . ARG A 1 80 ? -33.116 9.708 35.567 1.00 68.62 80 ARG A CA 1
ATOM 632 C C . ARG A 1 80 ? -33.328 10.788 36.625 1.00 68.62 80 ARG A C 1
ATOM 634 O O . ARG A 1 80 ? -34.309 11.529 36.591 1.00 68.62 80 ARG A O 1
ATOM 641 N N . ARG A 1 81 ? -32.403 10.856 37.582 1.00 77.19 81 ARG A N 1
ATOM 642 C CA . ARG A 1 81 ? -32.372 11.877 38.633 1.00 77.19 81 ARG A CA 1
ATOM 643 C C . ARG A 1 81 ? -31.114 12.715 38.509 1.00 77.19 81 ARG A C 1
ATOM 645 O O . ARG A 1 81 ? -30.056 12.180 38.173 1.00 77.19 81 ARG A O 1
ATOM 652 N N . ASP A 1 82 ? -31.233 13.997 38.818 1.00 72.81 82 ASP A N 1
ATOM 653 C CA . ASP A 1 82 ? -30.089 14.896 38.852 1.00 72.81 82 ASP A CA 1
ATOM 654 C C . ASP A 1 82 ? -29.083 14.456 39.911 1.00 72.81 82 ASP A C 1
ATOM 656 O O . ASP A 1 82 ? -29.425 14.254 41.076 1.00 72.81 82 ASP A O 1
ATOM 660 N N . LYS A 1 83 ? -27.809 14.361 39.519 1.00 72.50 83 LYS A N 1
ATOM 661 C CA . LYS A 1 83 ? -26.726 13.897 40.401 1.00 72.50 83 LYS A CA 1
ATOM 662 C C . LYS A 1 83 ? -26.460 14.851 41.576 1.00 72.50 83 LYS A C 1
ATOM 664 O O . LYS A 1 83 ? -25.911 14.426 42.584 1.00 72.50 83 LYS A O 1
ATOM 669 N N . LYS A 1 84 ? -26.825 16.132 41.435 1.00 70.31 84 LYS A N 1
ATOM 670 C CA . LYS A 1 84 ? -26.622 17.180 42.452 1.00 70.31 84 LYS A CA 1
ATOM 671 C C . LYS A 1 84 ? -27.872 17.461 43.288 1.00 70.31 84 LYS A C 1
ATOM 673 O O . LYS A 1 84 ? -27.752 17.727 44.475 1.00 70.31 84 LYS A O 1
ATOM 678 N N . THR A 1 85 ? -29.052 17.396 42.677 1.00 73.38 85 THR A N 1
ATOM 679 C CA . THR A 1 85 ? -30.313 17.876 43.270 1.00 73.38 85 THR A CA 1
ATOM 680 C C . THR A 1 85 ? -31.293 16.748 43.592 1.00 73.38 85 THR A C 1
ATOM 682 O O . THR A 1 85 ? -32.269 16.971 44.299 1.00 73.38 85 THR A O 1
ATOM 685 N N . GLY A 1 86 ? -31.077 15.533 43.071 1.00 70.00 86 GLY A N 1
ATOM 686 C CA . GLY A 1 86 ? -31.932 14.362 43.308 1.00 70.00 86 GLY A CA 1
ATOM 687 C C . GLY A 1 86 ? -33.334 14.432 42.682 1.00 70.00 86 GLY A C 1
ATOM 688 O O . GLY A 1 86 ? -34.081 13.452 42.746 1.00 70.00 86 GLY A O 1
ATOM 689 N N . ALA A 1 87 ? -33.689 15.558 42.058 1.00 77.06 87 ALA A N 1
ATOM 690 C CA . ALA A 1 87 ? -34.953 15.763 41.364 1.00 77.06 87 ALA A CA 1
ATOM 691 C C . ALA A 1 87 ? -35.065 14.849 40.132 1.00 77.06 87 ALA A C 1
ATOM 693 O O . ALA A 1 87 ? -34.062 14.484 39.516 1.00 77.06 87 ALA A O 1
ATOM 694 N N . ARG A 1 88 ? -36.296 14.445 39.792 1.00 76.25 88 ARG A N 1
ATOM 695 C CA . ARG A 1 88 ? -36.579 13.655 38.584 1.00 76.25 88 ARG A CA 1
ATOM 696 C C . ARG A 1 88 ? -36.453 14.573 37.366 1.00 76.25 88 ARG A C 1
ATOM 698 O O . ARG A 1 88 ? -37.159 15.572 37.310 1.00 76.25 88 ARG A O 1
ATOM 705 N N . LEU A 1 89 ? -35.586 14.218 36.419 1.00 71.00 89 LEU A N 1
ATOM 706 C CA . LEU A 1 89 ? -35.454 14.944 35.155 1.00 71.00 89 LEU A CA 1
ATOM 707 C C . LEU A 1 89 ? -36.649 14.660 34.247 1.00 71.00 89 LEU A C 1
ATOM 709 O O . LEU A 1 89 ? -37.155 13.534 34.198 1.00 71.00 89 LEU A O 1
ATOM 713 N N . SER A 1 90 ? -37.065 15.678 33.501 1.00 73.69 90 SER A N 1
ATOM 714 C CA . SER A 1 90 ? -38.101 15.542 32.483 1.00 73.69 90 SER A CA 1
ATOM 715 C C . SER A 1 90 ? -37.572 14.811 31.241 1.00 73.69 90 SER A C 1
ATOM 717 O O . SER A 1 90 ? -36.370 14.758 30.963 1.00 73.69 90 SER A O 1
ATOM 719 N N . LYS A 1 91 ? -38.485 14.232 30.454 1.00 66.81 91 LYS A N 1
ATOM 720 C CA . LYS A 1 91 ? -38.152 13.433 29.262 1.00 66.81 91 LYS A CA 1
ATOM 721 C C . LYS A 1 91 ? -37.386 14.232 28.199 1.00 66.81 91 LYS A C 1
ATOM 723 O O . LYS A 1 91 ? -36.651 13.639 27.412 1.00 66.81 91 LYS A O 1
ATOM 728 N N . ASP A 1 92 ? -37.532 15.554 28.183 1.00 66.56 92 ASP A N 1
ATOM 729 C CA . ASP A 1 92 ? -36.912 16.432 27.190 1.00 66.56 92 ASP A CA 1
ATOM 730 C C . ASP A 1 92 ? -35.511 16.904 27.602 1.00 66.56 92 ASP A C 1
ATOM 732 O O . ASP A 1 92 ? -34.629 16.989 26.747 1.00 66.56 92 ASP A O 1
ATOM 736 N N . GLU A 1 93 ? -35.251 17.067 28.902 1.00 66.25 93 GLU A N 1
ATOM 737 C CA . GLU A 1 93 ? -33.901 17.315 29.438 1.00 66.25 93 GLU A CA 1
ATOM 738 C C . GLU A 1 93 ? -32.985 16.095 29.265 1.00 66.25 93 GLU A C 1
ATOM 740 O O . GLU A 1 93 ? -31.799 16.219 28.972 1.00 66.25 93 GLU A O 1
ATOM 745 N N . ILE A 1 94 ? -33.536 14.882 29.369 1.00 67.06 94 ILE A N 1
ATOM 746 C CA . ILE A 1 94 ? -32.775 13.649 29.117 1.00 67.06 94 ILE A CA 1
ATOM 747 C C . ILE A 1 94 ? -32.379 13.544 27.635 1.00 67.06 94 ILE A C 1
ATOM 749 O O . ILE A 1 94 ? -31.263 13.124 27.322 1.00 67.06 94 ILE A O 1
ATOM 753 N N . LYS A 1 95 ? -33.271 13.937 26.715 1.00 68.31 95 LYS A N 1
ATOM 754 C CA . LYS A 1 95 ? -32.997 13.928 25.269 1.00 68.31 95 LYS A CA 1
ATOM 755 C C . LYS A 1 95 ? -31.987 14.997 24.866 1.00 68.31 95 LYS A C 1
ATOM 757 O O . LYS A 1 95 ? -31.186 14.748 23.970 1.00 68.31 95 LYS A O 1
ATOM 762 N N . SER A 1 96 ? -32.029 16.180 25.479 1.00 65.06 96 SER A N 1
ATOM 763 C CA . SER A 1 96 ? -31.064 17.244 25.183 1.00 65.06 96 SER A CA 1
ATOM 764 C C . SER A 1 96 ? -29.660 16.871 25.662 1.00 65.06 96 SER A C 1
ATOM 766 O O . SER A 1 96 ? -28.709 17.057 24.908 1.00 65.06 96 SER A O 1
ATOM 768 N N . LEU A 1 97 ? -29.535 16.239 26.835 1.00 63.56 97 LEU A N 1
ATOM 769 C CA . LEU A 1 97 ? -28.269 15.678 27.320 1.00 63.56 97 LEU A CA 1
ATOM 770 C C . LEU A 1 97 ? -27.745 14.558 26.406 1.00 63.56 97 LEU A C 1
ATOM 772 O O . LEU A 1 97 ? -26.575 14.565 26.042 1.00 63.56 97 LEU A O 1
ATOM 776 N N . GLN A 1 98 ? -28.608 13.639 25.957 1.00 63.81 98 GLN A N 1
ATOM 777 C CA . GLN A 1 98 ? -28.205 12.574 25.026 1.00 63.81 98 GLN A CA 1
ATOM 778 C C . GLN A 1 98 ? -27.741 13.099 23.663 1.00 63.81 98 GLN A C 1
ATOM 780 O O . GLN A 1 98 ? -26.812 12.537 23.097 1.00 63.81 98 GLN A O 1
ATOM 785 N N . LYS A 1 99 ? -28.357 14.171 23.150 1.00 62.12 99 LYS A N 1
ATOM 786 C CA . LYS A 1 99 ? -27.931 14.811 21.896 1.00 62.12 99 LYS A CA 1
ATOM 787 C C . LYS A 1 99 ? -26.601 15.553 22.028 1.00 62.12 99 LYS A C 1
ATOM 789 O O . LYS A 1 99 ? -25.881 15.652 21.044 1.00 62.12 99 LYS A O 1
ATOM 794 N N . GLN A 1 100 ? -26.276 16.081 23.209 1.00 59.09 100 GLN A N 1
ATOM 795 C CA . GLN A 1 100 ? -24.970 16.706 23.451 1.00 59.09 100 GLN A CA 1
ATOM 796 C C . GLN A 1 100 ? -23.854 15.673 23.671 1.00 59.09 100 GLN A C 1
ATOM 798 O O . GLN A 1 100 ? -22.713 15.931 23.304 1.00 59.09 100 GLN A O 1
ATOM 803 N N . ASP A 1 101 ? -24.195 14.492 24.193 1.00 55.31 101 ASP A N 1
ATOM 804 C CA . ASP A 1 101 ? -23.282 13.360 24.393 1.00 55.31 101 ASP A CA 1
ATOM 805 C C . ASP A 1 101 ? -23.206 12.397 23.191 1.00 55.31 101 ASP A C 1
ATOM 807 O O . ASP A 1 101 ? -22.628 11.311 23.314 1.00 55.31 101 ASP A O 1
ATOM 811 N N . GLU A 1 102 ? -23.741 12.758 22.016 1.00 58.38 102 GLU A N 1
ATOM 812 C CA . GLU A 1 102 ? -23.401 12.081 20.756 1.00 58.38 102 GLU A CA 1
ATOM 813 C C . GLU A 1 102 ? -21.934 12.383 20.426 1.00 58.38 102 GLU A C 1
ATOM 815 O O . GLU A 1 102 ? -21.591 13.223 19.596 1.00 58.38 102 GLU A O 1
ATOM 820 N N . LYS A 1 103 ? -21.044 11.700 21.152 1.00 61.06 103 LYS A N 1
ATOM 821 C CA . LYS A 1 103 ? -19.602 11.719 20.952 1.00 61.06 103 LYS A CA 1
ATOM 822 C C . LYS A 1 103 ? -19.331 11.500 19.464 1.00 61.06 103 LYS A C 1
ATOM 824 O O . LYS A 1 103 ? -19.990 10.640 18.863 1.00 61.06 103 LYS A O 1
ATOM 829 N N . PRO A 1 104 ? -18.377 12.240 18.865 1.00 63.50 104 PRO A N 1
ATOM 830 C CA . PRO A 1 104 ? -17.993 12.009 17.481 1.00 63.50 104 PRO A CA 1
ATOM 831 C C . PRO A 1 104 ? -17.731 10.515 17.330 1.00 63.50 104 PRO A C 1
ATOM 833 O O . PRO A 1 104 ? -16.983 9.949 18.129 1.00 63.50 104 PRO A O 1
ATOM 836 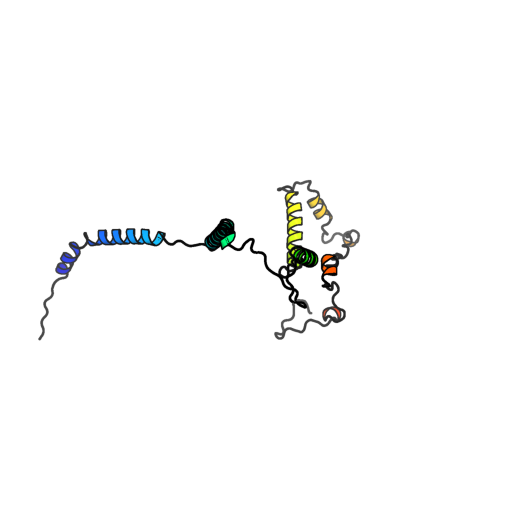N N . LYS A 1 105 ? -18.446 9.879 16.389 1.00 62.44 105 LYS A N 1
ATOM 837 C CA . LYS A 1 105 ? -18.396 8.431 16.153 1.00 62.44 105 LYS A CA 1
ATOM 838 C C . LYS A 1 105 ? -16.939 8.011 16.232 1.00 62.44 105 LYS A C 1
ATOM 840 O O . LYS A 1 105 ? -16.161 8.469 15.399 1.00 62.44 105 LYS A O 1
ATOM 845 N N . GLU A 1 106 ? -16.591 7.215 17.246 1.00 57.75 106 GLU A N 1
ATOM 846 C CA . GLU A 1 106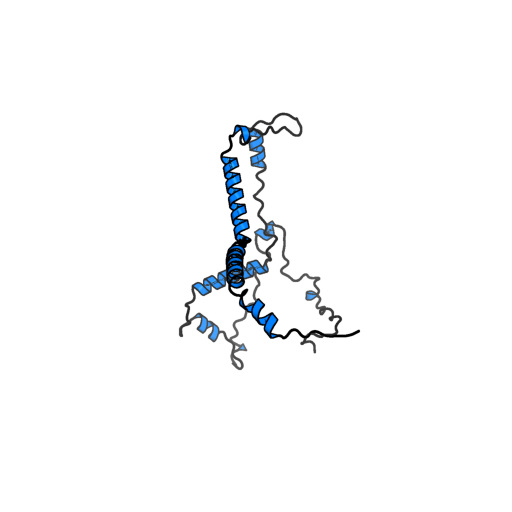 ? -15.232 6.719 17.432 1.00 57.75 106 GLU A CA 1
ATOM 847 C C . GLU A 1 106 ? -14.773 6.172 16.088 1.00 57.75 106 GLU A C 1
ATOM 849 O O . GLU A 1 106 ? -15.309 5.178 15.582 1.00 57.75 106 GLU A O 1
ATOM 854 N N . ILE A 1 107 ? -13.841 6.892 15.460 1.00 63.62 107 ILE A N 1
ATOM 855 C CA . ILE A 1 107 ? -13.168 6.413 14.269 1.00 63.62 107 ILE A CA 1
ATOM 856 C C . ILE A 1 107 ? -12.523 5.132 14.761 1.00 63.62 107 ILE A C 1
ATOM 858 O O . ILE A 1 107 ? -11.661 5.167 15.636 1.00 63.62 107 ILE A O 1
ATOM 862 N N . LYS A 1 108 ? -13.027 3.988 14.298 1.00 57.47 108 LYS A N 1
ATOM 863 C CA . LYS A 1 108 ? -12.460 2.693 14.645 1.00 57.47 108 LYS A CA 1
ATOM 864 C C . LYS A 1 108 ? -11.071 2.676 14.035 1.00 57.47 108 LYS A C 1
ATOM 866 O O . LYS A 1 108 ? -10.907 2.328 12.870 1.00 57.47 108 LYS A O 1
ATOM 871 N N . LEU A 1 109 ? -10.085 3.139 14.795 1.00 58.97 109 LEU A N 1
ATOM 872 C CA . LEU A 1 109 ? -8.701 3.006 14.408 1.00 58.97 109 LEU A CA 1
ATOM 873 C C . LEU A 1 109 ? -8.445 1.496 14.338 1.00 58.97 109 LEU A C 1
ATOM 875 O O . LEU A 1 109 ? -8.574 0.767 15.320 1.00 58.97 109 LEU A O 1
ATOM 879 N N . GLU A 1 110 ? -8.133 1.012 13.144 1.00 59.53 110 GLU A N 1
ATOM 880 C CA . GLU A 1 110 ? -7.778 -0.380 12.908 1.00 59.53 110 GLU A CA 1
ATOM 881 C C . GLU A 1 110 ? -6.382 -0.627 13.488 1.00 59.53 110 GLU A C 1
ATOM 883 O O . GLU A 1 110 ? -5.378 -0.514 12.792 1.00 59.53 110 GLU A O 1
ATOM 888 N N . TRP A 1 111 ? -6.305 -0.936 14.782 1.00 55.12 111 TRP A N 1
ATOM 889 C CA . TRP A 1 111 ? -5.034 -1.114 15.501 1.00 55.12 111 TRP A CA 1
ATOM 890 C C . TRP A 1 111 ? -4.273 -2.393 15.106 1.00 55.12 111 TRP A C 1
ATOM 892 O O . TRP A 1 111 ? -3.188 -2.639 15.618 1.00 55.12 111 TRP A O 1
ATOM 902 N N . GLY A 1 112 ? -4.824 -3.224 14.213 1.00 63.53 112 GLY A N 1
ATOM 903 C CA . GLY A 1 112 ? -4.334 -4.586 13.976 1.00 63.53 112 GLY A CA 1
ATOM 904 C C . GLY A 1 112 ? -3.669 -4.864 12.627 1.00 63.53 112 GLY A C 1
ATOM 905 O O . GLY A 1 112 ? -3.092 -5.936 12.472 1.00 63.53 112 GLY A O 1
ATOM 906 N N . LYS A 1 113 ? -3.747 -3.962 11.638 1.00 66.50 113 LYS A N 1
ATOM 907 C CA . LYS A 1 113 ? -3.195 -4.220 10.295 1.00 66.50 113 LYS A CA 1
ATOM 908 C C . LYS A 1 113 ? -2.026 -3.286 10.018 1.00 66.50 113 LYS A C 1
ATOM 910 O O . LYS A 1 113 ? -2.198 -2.069 9.990 1.00 66.50 113 LYS A O 1
ATOM 915 N N . GLY A 1 114 ? -0.838 -3.861 9.835 1.00 75.31 114 GLY A N 1
ATOM 916 C CA . GLY A 1 114 ? 0.383 -3.097 9.595 1.00 75.31 114 GLY A CA 1
ATOM 917 C C . GLY A 1 114 ? 0.279 -2.235 8.334 1.00 75.31 114 GLY A C 1
ATOM 918 O O . GLY A 1 114 ? -0.363 -2.612 7.354 1.00 75.31 114 GLY A O 1
ATOM 919 N N . LEU A 1 115 ? 0.945 -1.082 8.338 1.00 69.00 115 LEU A N 1
ATOM 920 C CA . LEU A 1 115 ? 0.936 -0.139 7.216 1.00 69.00 115 LEU A CA 1
ATOM 921 C C . LEU A 1 115 ? 1.481 -0.758 5.919 1.00 69.00 115 LEU A C 1
ATOM 923 O O . LEU A 1 115 ? 0.936 -0.522 4.843 1.00 69.00 115 LEU A O 1
ATOM 927 N N . ALA A 1 116 ? 2.493 -1.623 6.038 1.00 75.25 116 ALA A N 1
ATOM 928 C CA . ALA A 1 116 ? 3.030 -2.407 4.928 1.00 75.25 116 ALA A CA 1
ATOM 929 C C . ALA A 1 116 ? 1.968 -3.324 4.296 1.00 75.25 116 ALA A C 1
ATOM 931 O O . ALA A 1 116 ? 1.846 -3.371 3.079 1.00 75.25 116 ALA A O 1
ATOM 932 N N . GLN A 1 117 ? 1.124 -3.965 5.109 1.00 79.19 117 GLN A N 1
ATOM 933 C CA . GLN A 1 117 ? 0.067 -4.859 4.623 1.00 79.19 117 GLN A CA 1
ATOM 934 C C . GLN A 1 117 ? -1.050 -4.099 3.898 1.00 79.19 117 GLN A C 1
ATOM 936 O O . GLN A 1 117 ? -1.666 -4.631 2.978 1.00 79.19 117 GLN A O 1
ATOM 941 N N . LYS A 1 118 ? -1.349 -2.860 4.317 1.00 81.25 118 LYS A N 1
ATOM 942 C CA . LYS A 1 118 ? -2.310 -2.002 3.606 1.00 81.25 118 LYS A CA 1
ATOM 943 C C . LYS A 1 118 ? -1.782 -1.606 2.230 1.00 81.25 118 LYS A C 1
ATOM 945 O O . LYS A 1 118 ? -2.529 -1.697 1.266 1.00 81.25 118 LYS A O 1
ATOM 950 N N . ARG A 1 119 ? -0.499 -1.248 2.139 1.00 78.75 119 ARG A N 1
ATOM 951 C CA . ARG A 1 119 ? 0.162 -0.922 0.867 1.00 78.75 119 ARG A CA 1
ATOM 952 C C . ARG A 1 119 ? 0.235 -2.098 -0.068 1.00 78.75 119 ARG A C 1
ATOM 954 O O . ARG A 1 119 ? -0.071 -1.949 -1.234 1.00 78.75 119 ARG A O 1
ATOM 961 N N . GLU A 1 120 ? 0.618 -3.256 0.447 1.00 86.12 120 GLU A N 1
ATOM 962 C CA . GLU A 1 120 ? 0.662 -4.472 -0.351 1.00 86.12 120 GLU A CA 1
ATOM 963 C C . GLU A 1 120 ? -0.734 -4.816 -0.882 1.00 86.12 120 GLU A C 1
ATOM 965 O O . GLU A 1 120 ? -0.881 -5.163 -2.047 1.00 86.12 120 GLU A O 1
ATOM 970 N N . ALA A 1 121 ? -1.781 -4.636 -0.068 1.00 88.56 121 ALA A N 1
ATOM 971 C CA . ALA A 1 121 ? -3.156 -4.816 -0.521 1.00 88.56 121 ALA A CA 1
ATOM 972 C C . ALA A 1 121 ? -3.572 -3.784 -1.585 1.00 88.56 121 ALA A C 1
ATOM 974 O O . ALA A 1 121 ? -4.198 -4.161 -2.568 1.00 88.56 121 ALA A O 1
ATOM 975 N N . GLU A 1 122 ? -3.234 -2.507 -1.405 1.00 89.12 122 GLU A N 1
ATOM 976 C CA . GLU A 1 122 ? -3.537 -1.441 -2.367 1.00 89.12 122 GLU A CA 1
ATOM 977 C C . GLU A 1 122 ? -2.769 -1.616 -3.683 1.00 89.12 122 GLU A C 1
ATOM 979 O O . GLU A 1 122 ? -3.376 -1.589 -4.749 1.00 89.12 122 GLU A O 1
ATOM 984 N N . ALA A 1 123 ? -1.464 -1.884 -3.613 1.00 91.06 123 ALA A N 1
ATOM 985 C CA . ALA A 1 123 ? -0.620 -2.182 -4.765 1.00 91.06 123 ALA A CA 1
ATOM 986 C C . ALA A 1 123 ? -1.144 -3.406 -5.518 1.00 91.06 123 ALA A C 1
ATOM 988 O O . ALA A 1 123 ? -1.318 -3.352 -6.729 1.00 91.06 123 ALA A O 1
ATOM 989 N N . ARG A 1 124 ? -1.518 -4.470 -4.800 1.00 92.75 124 ARG A N 1
ATOM 990 C CA . ARG A 1 124 ? -2.125 -5.657 -5.405 1.00 92.75 124 ARG A CA 1
ATOM 991 C C . ARG A 1 124 ? -3.458 -5.348 -6.088 1.00 92.75 124 ARG A C 1
ATOM 993 O O . ARG A 1 124 ? -3.754 -5.934 -7.122 1.00 92.75 124 ARG A O 1
ATOM 1000 N N . LEU A 1 125 ? -4.285 -4.460 -5.531 1.00 94.31 125 LEU A N 1
ATOM 1001 C CA . LEU A 1 125 ? -5.527 -4.035 -6.188 1.00 94.31 125 LEU A CA 1
ATOM 1002 C C . LEU A 1 125 ? -5.239 -3.255 -7.475 1.00 94.31 125 LEU A C 1
ATOM 1004 O O . LEU A 1 125 ? -5.850 -3.555 -8.497 1.00 94.31 125 LEU A O 1
ATOM 1008 N N . GLN A 1 126 ? -4.280 -2.327 -7.443 1.00 93.00 126 GLN A N 1
ATOM 1009 C CA . GLN A 1 126 ? -3.850 -1.578 -8.627 1.00 93.00 126 GLN A CA 1
ATOM 1010 C C . GLN A 1 126 ? -3.268 -2.509 -9.701 1.00 93.00 126 GLN A C 1
ATOM 1012 O O . GLN A 1 126 ? -3.635 -2.409 -10.868 1.00 93.00 126 GLN A O 1
ATOM 1017 N N . GLU A 1 127 ? -2.419 -3.465 -9.320 1.00 90.38 127 GLU A N 1
ATOM 1018 C CA . GLU A 1 127 ? -1.886 -4.490 -10.224 1.00 90.38 127 GLU A CA 1
ATOM 1019 C C . GLU A 1 127 ? -3.009 -5.315 -10.856 1.00 90.38 127 GLU A C 1
ATOM 1021 O O . GLU A 1 127 ? -3.035 -5.463 -12.074 1.00 90.38 127 GLU A O 1
ATOM 1026 N N . LEU A 1 128 ? -3.989 -5.770 -10.067 1.00 94.69 128 LEU A N 1
ATOM 1027 C CA . LEU A 1 128 ? -5.150 -6.507 -10.576 1.00 94.69 128 LEU A CA 1
ATOM 1028 C C . LEU A 1 128 ? -6.009 -5.671 -11.533 1.00 94.69 128 LEU A C 1
ATOM 1030 O O . LEU A 1 128 ? -6.557 -6.210 -12.491 1.00 94.69 128 LEU A O 1
ATOM 1034 N N . GLU A 1 129 ? -6.176 -4.374 -11.284 1.00 92.75 129 GLU A N 1
ATOM 1035 C CA . GLU A 1 129 ? -6.898 -3.469 -12.187 1.00 92.75 129 GLU A CA 1
ATOM 1036 C C . GLU A 1 129 ? -6.163 -3.297 -13.519 1.00 92.75 129 GLU A C 1
ATOM 1038 O O . GLU A 1 129 ? -6.784 -3.386 -14.581 1.00 92.75 129 GLU A O 1
ATOM 1043 N N . LEU A 1 130 ? -4.839 -3.139 -13.473 1.00 89.81 130 LEU A N 1
ATOM 1044 C CA . LEU A 1 130 ? -3.999 -3.074 -14.666 1.00 89.81 130 LEU A CA 1
ATOM 1045 C C . LEU A 1 130 ? -3.985 -4.408 -15.423 1.00 89.81 130 LEU A C 1
ATOM 1047 O O . LEU A 1 130 ? -4.057 -4.419 -16.648 1.00 89.81 130 LEU A O 1
ATOM 1051 N N . GLU A 1 131 ? -3.919 -5.539 -14.722 1.00 89.19 131 GLU A N 1
ATOM 1052 C CA . GLU A 1 131 ? -3.971 -6.879 -15.315 1.00 89.19 131 GLU A CA 1
ATOM 1053 C C . GLU A 1 131 ? -5.321 -7.180 -15.961 1.00 89.19 131 GLU A C 1
ATOM 1055 O O . GLU A 1 131 ? -5.350 -7.759 -17.043 1.00 89.19 131 GLU A O 1
ATOM 1060 N N . LYS A 1 132 ? -6.434 -6.737 -15.361 1.00 92.50 132 LYS A N 1
ATOM 1061 C CA . LYS A 1 132 ? -7.772 -6.849 -15.969 1.00 92.50 132 LYS A CA 1
ATOM 1062 C C . LYS A 1 132 ? -7.872 -6.110 -17.301 1.00 92.50 132 LYS A C 1
ATOM 1064 O O . LYS A 1 132 ? -8.609 -6.553 -18.177 1.00 92.50 132 LYS A O 1
ATOM 1069 N N . ALA A 1 133 ? -7.185 -4.976 -17.431 1.00 89.19 133 ALA A N 1
ATOM 1070 C CA . ALA A 1 133 ? -7.162 -4.195 -18.663 1.00 89.19 133 ALA A CA 1
ATOM 1071 C C . ALA A 1 133 ? -6.213 -4.782 -19.723 1.00 89.19 133 ALA A C 1
ATOM 107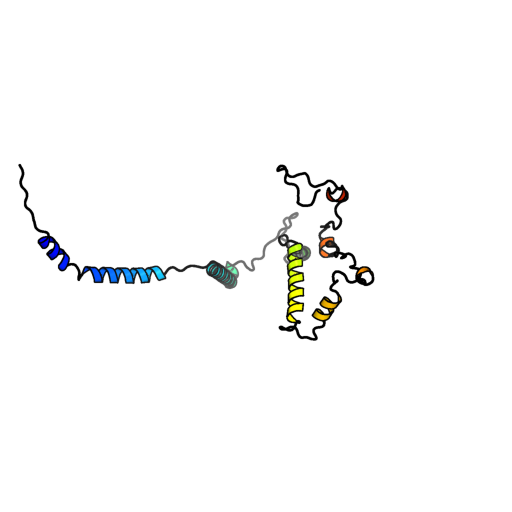3 O O . ALA A 1 133 ? -6.379 -4.507 -20.912 1.00 89.19 133 ALA A O 1
ATOM 1074 N N . LYS A 1 134 ? -5.225 -5.588 -19.316 1.00 89.44 134 LYS A N 1
ATOM 1075 C CA . LYS A 1 134 ? -4.257 -6.202 -20.230 1.00 89.44 134 LYS A CA 1
ATOM 1076 C C . LYS A 1 134 ? -4.888 -7.369 -21.001 1.00 89.44 134 LYS A C 1
ATOM 1078 O O . LYS A 1 134 ? -5.633 -8.165 -20.427 1.00 89.44 134 LYS A O 1
ATOM 1083 N N . PRO A 1 135 ? -4.579 -7.521 -22.301 1.00 90.75 135 PRO A N 1
ATOM 1084 C CA . PRO A 1 135 ? -5.012 -8.688 -23.057 1.00 90.75 135 PRO A CA 1
ATOM 1085 C C . PRO A 1 135 ? -4.345 -9.961 -22.513 1.00 90.75 135 PRO A C 1
ATOM 1087 O O . PRO A 1 135 ? -3.192 -9.937 -22.085 1.00 90.75 135 PRO A O 1
ATOM 1090 N N . PHE A 1 136 ? -5.058 -11.093 -22.569 1.00 88.12 136 PHE A N 1
ATOM 1091 C CA . PHE A 1 136 ? -4.561 -12.382 -22.063 1.00 88.12 136 PHE A CA 1
ATOM 1092 C C . PHE A 1 136 ? -3.254 -12.830 -22.740 1.00 88.12 136 PHE A C 1
ATOM 1094 O O . PHE A 1 136 ? -2.361 -13.366 -22.086 1.00 88.12 136 PHE A O 1
ATOM 1101 N N . ALA A 1 137 ? -3.133 -12.597 -24.048 1.00 91.06 137 ALA A N 1
ATOM 1102 C CA . ALA A 1 137 ? -1.930 -12.886 -24.817 1.00 91.06 137 ALA A CA 1
ATOM 1103 C C . ALA A 1 137 ? -1.266 -11.583 -25.272 1.00 91.06 137 ALA A C 1
ATOM 1105 O O . ALA A 1 137 ? -1.939 -10.674 -25.758 1.00 91.06 137 ALA A O 1
ATOM 1106 N N . ARG A 1 138 ? 0.065 -11.518 -25.161 1.00 88.94 138 ARG A N 1
ATOM 1107 C CA . ARG A 1 138 ? 0.850 -10.406 -25.708 1.00 88.94 138 ARG A CA 1
ATOM 1108 C C . ARG A 1 138 ? 0.949 -10.533 -27.223 1.00 88.94 138 ARG A C 1
ATOM 1110 O O . ARG A 1 138 ? 1.287 -11.597 -27.743 1.00 88.94 138 ARG A O 1
ATOM 1117 N N . THR A 1 139 ? 0.678 -9.441 -27.923 1.00 90.00 139 THR A N 1
ATOM 1118 C CA . THR A 1 139 ? 0.831 -9.335 -29.375 1.00 90.00 139 THR A CA 1
ATOM 1119 C C . THR A 1 139 ? 2.229 -8.847 -29.744 1.00 90.00 139 THR A C 1
ATOM 1121 O O . THR A 1 139 ? 2.966 -8.325 -28.912 1.00 90.00 139 THR A O 1
ATOM 1124 N N . ARG A 1 140 ? 2.602 -8.995 -31.019 1.00 90.31 140 ARG A N 1
ATOM 1125 C CA . ARG A 1 140 ? 3.860 -8.447 -31.550 1.00 90.31 140 ARG A CA 1
ATOM 1126 C C . ARG A 1 140 ? 3.948 -6.923 -31.388 1.00 90.31 140 ARG A C 1
ATOM 1128 O O . ARG A 1 140 ? 5.027 -6.412 -31.110 1.00 90.31 140 ARG A O 1
ATOM 1135 N N . ASP A 1 141 ? 2.817 -6.236 -31.523 1.00 89.94 141 ASP A N 1
ATOM 1136 C CA . ASP A 1 141 ? 2.718 -4.773 -31.477 1.00 89.94 141 ASP A CA 1
ATOM 1137 C C . ASP A 1 141 ? 2.294 -4.257 -30.084 1.00 89.94 141 ASP A C 1
ATOM 1139 O O . ASP A 1 141 ? 1.533 -3.307 -29.970 1.00 89.94 141 ASP A O 1
ATOM 1143 N N . ASP A 1 142 ? 2.739 -4.918 -29.009 1.00 91.31 142 ASP A N 1
ATOM 1144 C CA . ASP A 1 142 ? 2.472 -4.512 -27.619 1.00 91.31 142 ASP A CA 1
ATOM 1145 C C . ASP A 1 142 ? 3.375 -3.330 -27.199 1.00 91.31 142 ASP A C 1
ATOM 1147 O O . ASP A 1 142 ? 4.607 -3.445 -27.149 1.00 91.31 142 ASP A O 1
ATOM 1151 N N . ASP A 1 143 ? 2.764 -2.182 -26.898 1.00 91.19 143 ASP A N 1
ATOM 1152 C CA . ASP A 1 143 ? 3.462 -0.957 -26.496 1.00 91.19 143 ASP A CA 1
ATOM 1153 C C . ASP A 1 143 ? 4.219 -1.106 -25.168 1.00 91.19 143 ASP A C 1
ATOM 1155 O O . ASP A 1 143 ? 5.341 -0.598 -25.044 1.00 91.19 143 ASP A O 1
ATOM 1159 N N . ASP A 1 144 ? 3.668 -1.838 -24.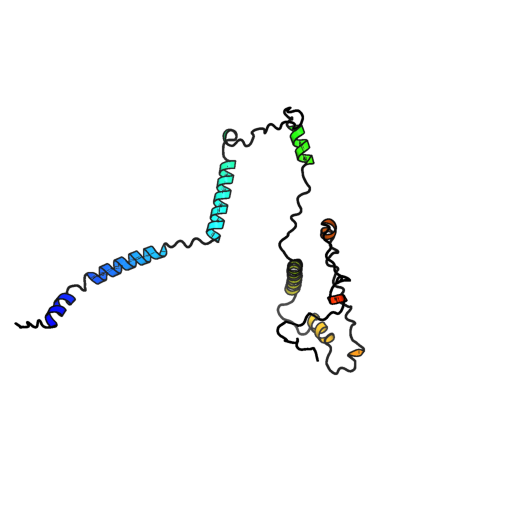194 1.00 90.62 144 ASP A N 1
ATOM 1160 C CA . ASP A 1 144 ? 4.315 -2.063 -22.895 1.00 90.62 144 ASP A CA 1
ATOM 1161 C C . ASP A 1 144 ? 5.613 -2.855 -23.087 1.00 90.62 144 ASP A C 1
ATOM 1163 O O . ASP A 1 144 ? 6.677 -2.474 -22.583 1.00 90.62 144 ASP A O 1
ATOM 1167 N N . LEU A 1 145 ? 5.556 -3.927 -23.885 1.00 90.88 145 LEU A N 1
ATOM 1168 C CA . LEU A 1 145 ? 6.724 -4.741 -24.222 1.00 90.88 145 LEU A CA 1
ATOM 1169 C C . LEU A 1 145 ? 7.778 -3.924 -24.980 1.00 90.88 145 LEU A C 1
ATOM 1171 O O . LEU A 1 145 ? 8.966 -3.981 -24.650 1.00 90.88 145 LEU A O 1
ATOM 1175 N N . ASN A 1 146 ? 7.353 -3.134 -25.965 1.00 93.06 146 ASN A N 1
ATOM 1176 C CA . ASN A 1 146 ? 8.243 -2.259 -26.723 1.00 93.06 146 ASN A CA 1
ATOM 1177 C C . ASN A 1 146 ? 8.956 -1.249 -25.815 1.00 93.06 146 ASN A C 1
ATOM 1179 O O . ASN A 1 146 ? 10.159 -1.020 -25.965 1.00 93.06 146 ASN A O 1
ATOM 1183 N N . ASN A 1 147 ? 8.246 -0.672 -24.847 1.00 92.38 147 ASN A N 1
ATOM 1184 C CA . ASN A 1 147 ? 8.821 0.255 -23.879 1.00 92.38 147 ASN A CA 1
ATOM 1185 C C . ASN A 1 147 ? 9.839 -0.433 -22.963 1.00 92.38 147 ASN A C 1
ATOM 1187 O O . ASN A 1 147 ? 10.929 0.105 -22.756 1.00 92.38 147 ASN A O 1
ATOM 1191 N N . ILE A 1 148 ? 9.538 -1.638 -22.470 1.00 90.12 148 ILE A N 1
ATOM 1192 C CA . ILE A 1 148 ? 10.474 -2.437 -21.663 1.00 90.12 148 ILE A CA 1
ATOM 1193 C C . ILE A 1 148 ? 11.758 -2.726 -22.455 1.00 90.12 148 ILE A C 1
ATOM 1195 O O . ILE A 1 148 ? 12.858 -2.479 -21.960 1.00 90.12 148 ILE A O 1
ATOM 1199 N N . LEU A 1 149 ? 11.642 -3.179 -23.707 1.00 90.19 149 LEU A N 1
ATOM 1200 C CA . LEU A 1 149 ? 12.791 -3.528 -24.553 1.00 90.19 149 LEU A CA 1
ATOM 1201 C C . LEU A 1 149 ? 13.666 -2.325 -24.929 1.00 90.19 149 LEU A C 1
ATOM 1203 O O . LEU A 1 149 ? 14.888 -2.476 -25.047 1.00 90.19 149 LEU A O 1
ATOM 1207 N N . LYS A 1 150 ? 13.049 -1.150 -25.110 1.00 88.75 150 LYS A N 1
ATOM 1208 C CA . LYS A 1 150 ? 13.742 0.126 -25.352 1.00 88.75 150 LYS A CA 1
ATOM 1209 C C . LYS A 1 150 ? 14.470 0.632 -24.108 1.00 88.75 150 LYS A C 1
ATOM 1211 O O . LYS A 1 150 ? 15.551 1.193 -24.230 1.00 88.75 150 LYS A O 1
ATOM 1216 N N . ASN A 1 151 ? 13.883 0.450 -22.924 1.00 87.19 151 ASN A N 1
ATOM 1217 C CA . ASN A 1 151 ? 14.470 0.909 -21.663 1.00 87.19 151 ASN A CA 1
ATOM 1218 C C . ASN A 1 151 ? 15.544 -0.048 -21.115 1.00 87.19 151 ASN A C 1
ATOM 1220 O O . ASN A 1 151 ? 16.337 0.356 -20.267 1.00 87.19 151 ASN A O 1
ATOM 1224 N N . ALA A 1 152 ? 15.576 -1.302 -21.573 1.00 87.75 152 ALA A N 1
ATOM 1225 C CA . ALA A 1 152 ? 16.559 -2.287 -21.143 1.00 87.75 152 ALA A CA 1
ATOM 1226 C C . ALA A 1 152 ? 17.990 -1.874 -21.536 1.00 87.75 152 ALA A C 1
ATOM 1228 O O . ALA A 1 152 ? 18.351 -1.855 -22.717 1.00 87.75 152 ALA A O 1
ATOM 1229 N N . VAL A 1 153 ? 18.821 -1.592 -20.528 1.00 86.38 153 VAL A N 1
ATOM 1230 C CA . VAL A 1 153 ? 20.253 -1.316 -20.702 1.00 86.38 153 VAL A CA 1
ATOM 1231 C C . VAL A 1 153 ? 20.969 -2.617 -21.059 1.00 86.38 153 VAL A C 1
ATOM 1233 O O . VAL A 1 153 ? 20.878 -3.604 -20.330 1.00 86.38 153 VAL A O 1
ATOM 1236 N N . ARG A 1 154 ? 21.687 -2.624 -22.185 1.00 87.94 154 ARG A N 1
ATOM 1237 C CA . ARG A 1 154 ? 22.450 -3.784 -22.660 1.00 87.94 154 ARG A CA 1
ATOM 1238 C C . ARG A 1 154 ? 23.918 -3.635 -22.293 1.00 87.94 154 ARG A C 1
ATOM 1240 O O . ARG A 1 154 ? 24.497 -2.556 -22.412 1.00 87.94 154 ARG A O 1
ATOM 1247 N N . TRP A 1 155 ? 24.517 -4.733 -21.846 1.00 89.25 155 TRP A N 1
ATOM 1248 C CA . TRP A 1 155 ? 25.946 -4.775 -21.568 1.00 89.25 155 TRP A CA 1
ATOM 1249 C C . TRP A 1 155 ? 26.751 -4.508 -22.845 1.00 89.25 155 TRP A C 1
ATOM 1251 O O . TRP A 1 155 ? 26.443 -5.065 -23.897 1.00 89.25 155 TRP A O 1
ATOM 1261 N N . GLY A 1 156 ? 27.780 -3.666 -22.740 1.00 90.38 156 GLY A N 1
ATOM 1262 C CA . GLY A 1 156 ? 28.661 -3.335 -23.862 1.00 90.38 156 GLY A CA 1
ATOM 1263 C C . GLY A 1 156 ? 28.096 -2.327 -24.868 1.00 90.38 156 GLY A C 1
ATOM 1264 O O . GLY A 1 156 ? 28.723 -2.114 -25.900 1.00 90.38 156 GLY A O 1
ATOM 1265 N N . ASP A 1 157 ? 26.950 -1.693 -24.593 1.00 89.06 157 ASP A N 1
ATOM 1266 C CA . ASP A 1 157 ? 26.468 -0.582 -25.418 1.00 89.06 157 ASP A CA 1
ATOM 1267 C C . ASP A 1 157 ? 27.307 0.687 -25.143 1.00 89.06 157 ASP A C 1
ATOM 1269 O O . ASP A 1 157 ? 27.265 1.221 -24.028 1.00 89.06 157 ASP A O 1
ATOM 1273 N N . PRO A 1 158 ? 28.060 1.206 -26.133 1.00 88.94 158 PRO A N 1
ATOM 1274 C CA . PRO A 1 158 ? 28.893 2.394 -25.952 1.00 88.94 158 PRO A CA 1
ATOM 1275 C C . PRO A 1 158 ? 28.073 3.654 -25.635 1.00 88.94 158 PRO A C 1
ATOM 1277 O O . PRO A 1 158 ? 28.582 4.578 -25.003 1.00 88.94 158 PRO A O 1
ATOM 1280 N N . MET A 1 159 ? 26.794 3.699 -26.024 1.00 88.81 159 MET A N 1
ATOM 1281 C CA . MET A 1 159 ? 25.889 4.813 -25.735 1.00 88.81 159 MET A CA 1
ATOM 1282 C C . MET A 1 159 ? 25.170 4.666 -24.391 1.00 88.81 159 MET A C 1
ATOM 1284 O O . MET A 1 159 ? 24.508 5.614 -23.952 1.00 88.81 159 MET A O 1
ATOM 1288 N N . ALA A 1 160 ? 25.338 3.535 -23.693 1.00 85.50 160 ALA A N 1
ATOM 1289 C CA . ALA A 1 160 ? 24.640 3.259 -22.444 1.00 85.50 160 ALA A CA 1
ATOM 1290 C C . ALA A 1 160 ? 24.853 4.361 -21.414 1.00 85.50 160 ALA A C 1
ATOM 1292 O O . ALA A 1 160 ? 23.922 4.663 -20.695 1.00 85.50 160 ALA A O 1
ATOM 1293 N N . HIS A 1 161 ? 26.036 4.975 -21.324 1.00 80.81 161 HIS A N 1
ATOM 1294 C CA . HIS A 1 161 ? 26.315 6.047 -20.357 1.00 80.81 161 HIS A CA 1
ATOM 1295 C C . HIS A 1 161 ? 25.727 7.407 -20.743 1.00 80.81 161 HIS A C 1
ATOM 1297 O O . HIS A 1 161 ? 25.450 8.212 -19.857 1.00 80.81 161 HIS A O 1
ATOM 1303 N N . LEU A 1 162 ? 25.517 7.654 -22.037 1.00 81.75 162 LEU A N 1
ATOM 1304 C CA . LEU A 1 162 ? 25.029 8.934 -22.547 1.00 81.75 162 LEU A CA 1
ATOM 1305 C C . LEU A 1 162 ? 23.497 9.027 -22.498 1.00 81.75 162 LEU A C 1
ATOM 1307 O O . LEU A 1 162 ? 22.955 10.104 -22.267 1.00 81.75 162 LEU A O 1
ATOM 1311 N N . VAL A 1 163 ? 22.804 7.900 -22.697 1.00 75.56 163 VAL A N 1
ATOM 1312 C CA . VAL A 1 163 ? 21.341 7.852 -22.888 1.00 75.56 163 VAL A CA 1
ATOM 1313 C C . VAL A 1 163 ? 20.601 7.284 -21.666 1.00 75.56 163 VAL A C 1
ATOM 1315 O O . VAL A 1 163 ? 19.396 7.043 -21.730 1.00 75.56 163 VAL A O 1
ATOM 1318 N N . LYS A 1 164 ? 21.267 7.084 -20.514 1.00 73.75 164 LYS A N 1
ATOM 1319 C CA . LYS A 1 164 ? 20.559 6.630 -19.300 1.00 73.75 164 LYS A CA 1
ATOM 1320 C C . LYS A 1 164 ? 19.472 7.638 -18.955 1.00 73.75 164 LYS A C 1
ATOM 1322 O O . LYS A 1 164 ? 19.765 8.785 -18.613 1.00 73.75 164 LYS A O 1
ATOM 1327 N N . LYS A 1 165 ? 18.212 7.196 -18.990 1.00 72.44 165 LYS A N 1
ATOM 1328 C CA . LYS A 1 165 ? 17.138 7.917 -18.309 1.00 72.44 165 LYS A CA 1
ATOM 1329 C C . LYS A 1 165 ? 17.572 8.032 -16.854 1.00 72.44 165 LYS A C 1
ATOM 1331 O O . LYS A 1 165 ? 17.861 7.021 -16.217 1.00 72.44 165 LYS A O 1
ATOM 1336 N N . LYS A 1 166 ? 17.693 9.263 -16.358 1.00 70.69 166 LYS A N 1
ATOM 1337 C CA . LYS A 1 166 ? 17.975 9.500 -14.945 1.00 70.69 166 LYS A CA 1
ATOM 1338 C C . LYS A 1 166 ? 16.842 8.835 -14.175 1.00 70.69 166 LYS A C 1
ATOM 1340 O O . LYS A 1 166 ? 15.700 9.275 -14.280 1.00 70.69 166 LYS A O 1
ATOM 1345 N N . HIS A 1 167 ? 17.145 7.759 -13.457 1.00 63.31 167 HIS A N 1
ATOM 1346 C CA . HIS A 1 167 ? 16.252 7.299 -12.412 1.00 63.31 167 HIS A CA 1
ATOM 1347 C C . HIS A 1 167 ? 16.253 8.433 -11.396 1.00 63.31 167 HIS A C 1
ATOM 1349 O O . HIS A 1 167 ? 17.258 8.658 -10.725 1.00 63.31 167 HIS A O 1
ATOM 1355 N N . SER A 1 168 ? 15.183 9.229 -11.376 1.00 58.56 168 SER A N 1
ATOM 1356 C CA . SER A 1 168 ? 14.920 10.080 -10.226 1.00 58.56 168 SER A CA 1
ATOM 1357 C C . SER A 1 168 ? 14.985 9.158 -9.021 1.00 58.56 168 SER A C 1
ATOM 1359 O O . SER A 1 168 ? 14.335 8.106 -9.053 1.00 58.56 168 SER A O 1
ATOM 1361 N N . GLU A 1 169 ? 15.797 9.507 -8.020 1.00 59.53 169 GLU A N 1
ATOM 1362 C CA . GLU A 1 169 ? 15.709 8.870 -6.708 1.00 59.53 169 GLU A CA 1
ATOM 1363 C C . GLU A 1 169 ? 14.228 8.717 -6.407 1.00 59.53 169 GLU A C 1
ATOM 1365 O O . GLU A 1 169 ? 13.474 9.685 -6.535 1.00 59.53 169 GLU A O 1
ATOM 1370 N N . VAL A 1 170 ? 13.791 7.475 -6.197 1.00 60.66 170 VAL A N 1
ATOM 1371 C CA . VAL A 1 170 ? 12.388 7.183 -5.943 1.00 60.66 170 VAL A CA 1
ATOM 1372 C C . VAL A 1 170 ? 12.043 7.988 -4.704 1.00 60.66 170 VAL A C 1
ATOM 1374 O O . VAL A 1 170 ? 12.440 7.619 -3.601 1.00 60.66 170 VAL A O 1
ATOM 1377 N N . VAL A 1 171 ? 11.389 9.133 -4.899 1.00 59.66 171 VAL A N 1
ATOM 1378 C CA . VAL A 1 171 ? 10.883 9.958 -3.813 1.00 59.66 171 VAL A CA 1
ATOM 1379 C C . VAL A 1 171 ? 9.785 9.110 -3.211 1.00 59.66 171 VAL A C 1
ATOM 1381 O O . VAL A 1 171 ? 8.670 9.061 -3.728 1.00 59.66 171 VAL A O 1
ATOM 1384 N N . LEU A 1 172 ? 10.151 8.326 -2.199 1.00 63.44 172 LEU A N 1
ATOM 1385 C CA . LEU A 1 172 ? 9.199 7.552 -1.432 1.00 63.44 172 LEU A CA 1
ATOM 1386 C C . LEU A 1 172 ? 8.193 8.571 -0.890 1.00 63.44 172 LEU A C 1
ATOM 1388 O O . LEU A 1 172 ? 8.614 9.500 -0.197 1.00 63.44 172 LEU A O 1
ATOM 1392 N N . PRO A 1 173 ? 6.901 8.458 -1.238 1.00 67.56 173 PRO A N 1
ATOM 1393 C CA . PRO A 1 173 ? 5.892 9.356 -0.703 1.00 67.56 173 PRO A CA 1
ATOM 1394 C C . PRO A 1 173 ? 5.972 9.339 0.825 1.00 67.56 173 PRO A C 1
ATOM 1396 O O . PRO A 1 173 ? 6.025 8.250 1.413 1.00 67.56 173 PRO A O 1
ATOM 1399 N N . ASP A 1 174 ? 6.011 10.521 1.450 1.00 63.97 174 ASP A N 1
ATOM 1400 C CA . ASP A 1 174 ? 6.084 10.654 2.905 1.00 63.97 174 ASP A CA 1
ATOM 1401 C C . ASP A 1 174 ? 4.923 9.870 3.526 1.00 63.97 174 ASP A C 1
ATOM 1403 O O . ASP A 1 174 ? 3.737 10.133 3.316 1.00 63.97 174 ASP A O 1
ATOM 1407 N N . ILE A 1 175 ? 5.285 8.831 4.266 1.00 64.19 175 ILE A N 1
ATOM 1408 C CA . ILE A 1 175 ? 4.348 7.875 4.833 1.00 64.19 175 ILE A CA 1
ATOM 1409 C C . ILE A 1 175 ? 3.483 8.533 5.932 1.00 64.19 175 ILE A C 1
ATOM 1411 O O . ILE A 1 175 ? 2.401 8.033 6.242 1.00 64.19 175 ILE A O 1
ATOM 1415 N N . GLY A 1 176 ? 3.937 9.652 6.502 1.00 61.94 176 GLY A N 1
ATOM 1416 C CA . GLY A 1 176 ? 3.275 10.437 7.539 1.00 61.94 176 GLY A CA 1
ATOM 1417 C C . GLY A 1 176 ? 2.394 11.573 7.016 1.00 61.94 176 GLY A C 1
ATOM 1418 O O . GLY A 1 176 ? 1.754 12.251 7.821 1.00 61.94 176 GLY A O 1
ATOM 1419 N N . ASP A 1 177 ? 2.304 11.785 5.700 1.00 63.78 177 ASP A N 1
ATOM 1420 C CA . ASP A 1 177 ? 1.573 12.934 5.151 1.00 63.78 177 ASP A CA 1
ATOM 1421 C C . ASP A 1 177 ? 0.043 12.806 5.166 1.00 63.78 177 ASP A C 1
ATOM 1423 O O . ASP A 1 177 ? -0.664 13.777 4.887 1.00 63.78 177 ASP A O 1
ATOM 1427 N N . ASN A 1 178 ? -0.490 11.641 5.540 1.00 71.06 178 ASN A N 1
ATOM 1428 C CA . ASN A 1 178 ? -1.928 11.393 5.578 1.00 71.06 178 ASN A CA 1
ATOM 1429 C C . ASN A 1 178 ? -2.620 12.260 6.652 1.00 71.06 178 ASN A C 1
ATOM 1431 O O . ASN A 1 178 ? -2.291 12.168 7.836 1.00 71.06 178 ASN A O 1
ATOM 1435 N N . GLU A 1 179 ? -3.616 13.059 6.255 1.00 72.69 179 GLU A N 1
ATOM 1436 C CA . GLU A 1 179 ? -4.375 13.970 7.135 1.00 72.69 179 GLU A CA 1
ATOM 1437 C C . GLU A 1 179 ? -4.923 13.256 8.379 1.00 72.69 179 GLU A C 1
ATOM 1439 O O . GLU A 1 179 ? -4.791 13.745 9.499 1.00 72.69 179 GLU A O 1
ATOM 1444 N N . ARG A 1 180 ? -5.404 12.018 8.209 1.00 70.88 180 ARG A N 1
ATOM 1445 C CA . ARG A 1 180 ? -5.924 11.185 9.305 1.00 70.88 180 ARG A CA 1
ATOM 1446 C C . ARG A 1 180 ? -4.858 10.778 10.328 1.00 70.88 180 ARG A C 1
ATOM 1448 O O . ARG A 1 180 ? -5.193 10.490 11.474 1.00 70.88 180 ARG A O 1
ATOM 1455 N N . MET A 1 181 ? -3.587 10.705 9.924 1.00 67.44 181 MET A N 1
ATOM 1456 C CA . MET A 1 181 ? -2.465 10.429 10.833 1.00 67.44 181 MET A CA 1
ATOM 1457 C C . MET A 1 181 ? -1.973 11.694 11.543 1.00 67.44 181 MET A C 1
ATOM 1459 O O . MET A 1 181 ? -1.573 11.628 12.703 1.00 67.44 181 MET A O 1
ATOM 1463 N N . LYS A 1 182 ? -2.078 12.858 10.890 1.00 72.06 182 LYS A N 1
ATOM 1464 C CA . LYS A 1 182 ? -1.813 14.159 11.524 1.00 72.06 182 LYS A CA 1
ATOM 1465 C C . LYS A 1 182 ? -2.834 14.443 12.633 1.00 72.06 182 LYS A C 1
ATOM 1467 O O . LYS A 1 182 ? -2.452 14.868 13.719 1.00 72.06 182 LYS A O 1
ATOM 1472 N N . GLU A 1 183 ? -4.107 14.119 12.398 1.00 74.12 183 GLU A N 1
ATOM 1473 C CA . GLU A 1 183 ? -5.195 14.244 13.382 1.00 74.12 183 GLU A CA 1
ATOM 1474 C C . GLU A 1 183 ? -5.058 13.296 14.583 1.00 74.12 183 GLU A C 1
ATOM 1476 O O . GLU A 1 183 ? -5.445 13.649 15.696 1.00 74.12 183 GLU A O 1
ATOM 1481 N N . SER A 1 184 ? -4.492 12.101 14.388 1.00 74.62 184 SER A N 1
ATOM 1482 C CA . SER A 1 184 ? -4.279 11.138 15.476 1.00 74.62 184 SER A CA 1
ATOM 1483 C C . SER A 1 184 ? -3.042 11.442 16.330 1.00 74.62 184 SER A C 1
ATOM 1485 O O . SER A 1 184 ? -2.813 10.763 17.332 1.00 74.62 184 SER A O 1
ATOM 1487 N N . GLY A 1 185 ? -2.238 12.445 15.949 1.00 70.69 185 GLY A N 1
ATOM 1488 C CA . GLY A 1 185 ? -0.996 12.822 16.629 1.00 70.69 185 GLY A CA 1
ATOM 1489 C C . GLY A 1 185 ? 0.140 11.800 16.486 1.00 70.69 185 GLY A C 1
ATOM 1490 O O . GLY A 1 185 ? 1.188 11.962 17.110 1.00 70.69 185 GLY A O 1
ATOM 1491 N N . PHE A 1 186 ? -0.042 10.748 15.682 1.00 64.56 186 PHE A N 1
ATOM 1492 C CA . PHE A 1 186 ? 0.963 9.712 15.459 1.00 64.56 186 PHE A CA 1
ATOM 1493 C C . PHE A 1 186 ? 1.819 10.057 14.235 1.00 64.56 186 PHE A C 1
ATOM 1495 O O . PHE A 1 186 ? 1.424 9.823 13.094 1.00 64.56 186 PHE A O 1
ATOM 1502 N N . ILE A 1 187 ? 3.008 10.614 14.478 1.00 67.75 187 ILE A N 1
ATOM 1503 C CA . ILE A 1 187 ? 3.974 10.975 13.432 1.00 67.75 187 ILE A CA 1
ATOM 1504 C C . ILE A 1 187 ? 4.927 9.797 13.208 1.00 67.75 187 ILE A C 1
ATOM 1506 O O . ILE A 1 187 ? 5.687 9.427 14.104 1.00 67.75 187 ILE A O 1
ATOM 1510 N N . ILE A 1 188 ? 4.908 9.221 12.004 1.00 68.50 188 ILE A N 1
ATOM 1511 C CA . ILE A 1 188 ? 5.887 8.215 11.578 1.00 68.50 188 ILE A CA 1
ATOM 1512 C C . ILE A 1 188 ? 7.127 8.963 11.069 1.00 68.50 188 ILE A C 1
ATOM 1514 O O . ILE A 1 188 ? 7.012 9.688 10.079 1.00 68.50 188 ILE A O 1
ATOM 1518 N N . PRO A 1 189 ? 8.303 8.825 11.703 1.00 65.94 189 PRO A N 1
ATOM 1519 C CA . PRO A 1 189 ? 9.519 9.455 11.205 1.00 65.94 189 PRO A CA 1
ATOM 1520 C C . PRO A 1 189 ? 9.951 8.796 9.886 1.00 65.94 189 PRO A C 1
ATOM 1522 O O . PRO A 1 189 ? 10.259 7.606 9.859 1.00 65.94 189 PRO A O 1
ATOM 1525 N N . GLN A 1 190 ? 9.956 9.570 8.796 1.00 70.19 190 GLN A N 1
ATOM 1526 C CA . GLN A 1 190 ? 10.429 9.116 7.476 1.00 70.19 190 GLN A CA 1
ATOM 1527 C C . GLN A 1 190 ? 11.942 9.129 7.347 1.00 70.19 190 GLN A C 1
ATOM 1529 O O . GLN A 1 190 ? 12.527 8.353 6.594 1.00 70.19 190 GLN A O 1
ATOM 1534 N N . GLU A 1 191 ? 12.580 10.033 8.082 1.00 70.38 191 GLU A N 1
ATOM 1535 C CA . GLU A 1 191 ? 14.022 10.118 8.139 1.00 70.38 191 GLU A CA 1
ATOM 1536 C C . GLU A 1 191 ? 14.541 9.247 9.272 1.00 70.38 191 GLU A C 1
ATOM 1538 O O . GLU A 1 191 ? 14.036 9.253 10.398 1.00 70.38 191 GLU A O 1
ATOM 1543 N N . VAL A 1 192 ? 15.609 8.520 8.967 1.00 73.62 192 VAL A N 1
ATOM 1544 C CA . VAL A 1 192 ? 16.378 7.791 9.963 1.00 73.62 192 VAL A CA 1
ATOM 1545 C C . VAL A 1 192 ? 16.829 8.788 11.056 1.00 73.62 192 VAL A C 1
ATOM 1547 O O . VAL A 1 192 ? 17.512 9.765 10.722 1.00 73.62 192 VAL A O 1
ATOM 1550 N N . PRO A 1 193 ? 16.485 8.573 12.345 1.00 78.81 193 PRO A N 1
ATOM 1551 C CA . PRO A 1 193 ? 16.774 9.525 13.416 1.00 78.81 193 PRO A CA 1
ATOM 1552 C C . PRO A 1 193 ? 18.251 9.927 13.475 1.00 78.81 193 PRO A C 1
ATOM 1554 O O . PRO A 1 193 ? 19.138 9.092 13.273 1.00 78.81 193 PRO A O 1
ATOM 1557 N N . LYS A 1 194 ? 18.524 11.193 13.834 1.00 75.25 194 LYS A N 1
ATOM 1558 C CA . LYS A 1 194 ? 19.893 11.748 13.950 1.00 75.25 194 LYS A CA 1
ATOM 1559 C C . LYS A 1 194 ? 20.812 10.934 14.871 1.00 75.25 194 LYS A C 1
ATOM 1561 O O . LYS A 1 194 ? 22.024 10.975 14.712 1.00 75.25 194 LYS A O 1
ATOM 1566 N N . HIS A 1 195 ? 20.224 10.231 15.837 1.00 76.19 195 HIS A N 1
ATOM 1567 C CA . HIS A 1 195 ? 20.906 9.399 16.830 1.00 76.19 195 HIS A CA 1
ATOM 1568 C C . HIS A 1 195 ? 20.788 7.892 16.550 1.00 76.19 195 HIS A C 1
ATOM 1570 O O . HIS A 1 195 ? 21.054 7.074 17.424 1.00 76.19 195 HIS A O 1
ATOM 1576 N N . SER A 1 196 ? 20.318 7.501 15.366 1.00 74.44 196 SER A N 1
ATOM 1577 C CA . SER A 1 196 ? 20.301 6.091 14.985 1.00 74.44 196 SER A CA 1
ATOM 1578 C C . SER A 1 196 ? 21.716 5.601 14.675 1.00 74.44 196 SER A C 1
ATOM 1580 O O . SER A 1 196 ? 22.533 6.325 14.100 1.00 74.44 196 SER A O 1
ATOM 1582 N N . TRP A 1 197 ? 21.969 4.329 14.971 1.00 73.38 197 TRP A N 1
ATOM 1583 C CA . TRP A 1 197 ? 23.218 3.664 14.609 1.00 73.38 197 TRP A CA 1
ATOM 1584 C C . TRP A 1 197 ? 23.473 3.680 13.085 1.00 73.38 197 TRP A C 1
ATOM 1586 O O . TRP A 1 197 ? 24.614 3.863 12.674 1.00 73.38 197 TRP A O 1
ATOM 1596 N N . LEU A 1 198 ? 22.411 3.643 12.259 1.00 70.81 198 LEU A N 1
ATOM 1597 C CA . LEU A 1 198 ? 22.480 3.816 10.796 1.00 70.81 198 LEU A CA 1
ATOM 1598 C C . LEU A 1 198 ? 23.114 5.153 10.376 1.00 70.81 198 LEU A C 1
ATOM 1600 O O . LEU A 1 198 ? 23.847 5.200 9.394 1.00 70.81 198 LEU A O 1
ATOM 1604 N N . LYS A 1 199 ? 22.810 6.256 11.075 1.00 77.81 199 LYS A N 1
ATOM 1605 C CA . LYS A 1 199 ? 23.391 7.581 10.780 1.00 77.81 199 LYS A CA 1
ATOM 1606 C C . LYS A 1 199 ? 24.774 7.764 11.392 1.00 77.81 199 LYS A C 1
ATOM 1608 O O . LYS A 1 199 ? 25.539 8.585 10.898 1.00 77.81 199 LYS A O 1
ATOM 1613 N N . TRP A 1 200 ? 25.082 7.029 12.456 1.00 77.62 200 TRP A N 1
ATOM 1614 C CA . TRP A 1 200 ? 26.388 7.069 13.113 1.00 77.62 200 TRP A CA 1
ATOM 1615 C C . TRP A 1 200 ? 27.446 6.208 12.425 1.00 77.62 200 TRP A C 1
ATOM 1617 O O . TRP A 1 200 ? 28.611 6.309 12.796 1.00 77.62 200 TRP A O 1
ATOM 1627 N N . GLY A 1 201 ? 27.070 5.402 11.425 1.00 70.69 201 GLY A N 1
ATOM 1628 C CA . GLY A 1 201 ? 28.016 4.569 10.681 1.00 70.69 201 GLY A CA 1
ATOM 1629 C C . GLY A 1 201 ? 28.733 3.548 11.566 1.00 70.69 201 GLY A C 1
ATOM 1630 O O . GLY A 1 201 ? 29.843 3.144 11.242 1.00 70.69 201 GLY A O 1
ATOM 1631 N N . LEU A 1 202 ? 28.133 3.175 12.703 1.00 72.00 202 LEU A N 1
ATOM 1632 C CA . LEU A 1 202 ? 28.602 2.031 13.475 1.00 72.00 202 LEU A CA 1
ATOM 1633 C C . LEU A 1 202 ? 28.174 0.777 12.722 1.00 72.00 202 LEU A C 1
ATOM 1635 O O . LEU A 1 202 ? 26.976 0.583 12.508 1.00 72.00 202 LEU A O 1
ATOM 1639 N N . ASP A 1 203 ? 29.133 -0.067 12.352 1.00 69.19 203 ASP A N 1
ATOM 1640 C CA . ASP A 1 203 ? 28.817 -1.383 11.808 1.00 69.19 203 ASP A CA 1
ATOM 1641 C C . ASP A 1 203 ? 27.970 -2.179 12.801 1.00 69.19 203 ASP A C 1
ATOM 1643 O O . ASP A 1 203 ? 28.026 -1.986 14.025 1.00 69.19 203 ASP A O 1
ATOM 1647 N N . ALA A 1 204 ? 27.138 -3.066 12.254 1.00 69.81 204 ALA A N 1
ATOM 1648 C CA . ALA A 1 204 ? 26.347 -3.968 13.068 1.00 69.81 204 ALA A CA 1
ATOM 1649 C C . ALA A 1 204 ? 27.286 -4.724 14.016 1.00 69.81 204 ALA A C 1
ATOM 1651 O O . ALA A 1 204 ? 28.319 -5.242 13.590 1.00 69.81 204 ALA A O 1
ATOM 1652 N N . ALA A 1 205 ? 26.933 -4.774 15.305 1.00 70.69 205 ALA A N 1
ATOM 1653 C CA . ALA A 1 205 ? 27.744 -5.485 16.282 1.00 70.69 205 ALA A CA 1
ATOM 1654 C C . ALA A 1 205 ? 28.009 -6.911 15.764 1.00 70.69 205 ALA A C 1
ATOM 1656 O O . ALA A 1 205 ? 27.048 -7.591 15.380 1.00 70.69 205 ALA A O 1
ATOM 1657 N N . PRO A 1 206 ? 29.281 -7.353 15.716 1.00 73.75 206 PRO A N 1
ATOM 1658 C CA . PRO A 1 206 ? 29.623 -8.645 15.152 1.00 73.75 206 PRO A CA 1
ATOM 1659 C C . PRO A 1 206 ? 28.820 -9.714 15.879 1.00 73.75 206 PRO A C 1
ATOM 1661 O O . PRO A 1 206 ? 28.689 -9.697 17.108 1.00 73.75 206 PRO A O 1
ATOM 1664 N N . ASN A 1 207 ? 28.233 -10.631 15.116 1.00 74.44 207 ASN A N 1
ATOM 1665 C CA . ASN A 1 207 ? 27.516 -11.741 15.715 1.00 74.44 207 ASN A CA 1
ATOM 1666 C C . ASN A 1 207 ? 28.468 -12.490 16.660 1.00 74.44 207 ASN A C 1
ATOM 1668 O O . ASN A 1 207 ? 29.621 -12.765 16.329 1.00 74.44 207 ASN A O 1
ATOM 1672 N N . GLY A 1 208 ? 27.979 -12.862 17.846 1.00 71.75 208 GLY A N 1
ATOM 1673 C CA . GLY A 1 208 ? 28.765 -13.611 18.839 1.00 71.75 208 GLY A CA 1
ATOM 1674 C C . GLY A 1 208 ? 29.255 -14.988 18.357 1.00 71.75 208 GLY A C 1
ATOM 1675 O O . GLY A 1 208 ? 29.879 -15.718 19.117 1.00 71.75 208 GLY A O 1
ATOM 1676 N N . TYR A 1 209 ? 28.964 -15.335 17.101 1.00 73.75 209 TYR A N 1
ATOM 1677 C CA . TYR A 1 209 ? 29.337 -16.558 16.406 1.00 73.75 209 TYR A CA 1
ATOM 1678 C C . TYR A 1 209 ? 30.496 -16.372 15.410 1.00 73.75 209 TYR A C 1
ATOM 1680 O O . TYR A 1 209 ? 30.887 -17.344 14.772 1.00 73.75 209 TYR A O 1
ATOM 1688 N N . GLY A 1 210 ? 31.062 -15.166 15.264 1.00 69.12 210 GLY A N 1
ATOM 1689 C CA . GLY A 1 210 ? 32.230 -14.927 14.401 1.00 69.12 210 GLY A CA 1
ATOM 1690 C C . GLY A 1 210 ? 31.971 -15.157 12.905 1.00 69.12 210 GLY A C 1
ATOM 1691 O O . GLY A 1 210 ? 32.905 -15.407 12.145 1.00 69.12 210 GLY A O 1
ATOM 1692 N N . ILE A 1 211 ? 30.708 -15.096 12.478 1.00 72.75 211 ILE A N 1
ATOM 1693 C CA . ILE A 1 211 ? 30.291 -15.315 11.092 1.00 72.75 211 ILE A CA 1
ATOM 1694 C C . ILE A 1 211 ? 30.223 -13.949 10.414 1.00 72.75 211 ILE A C 1
ATOM 1696 O O . ILE A 1 211 ? 29.266 -13.200 10.595 1.00 72.75 211 ILE A O 1
ATOM 1700 N N . ARG A 1 212 ? 31.227 -13.611 9.611 1.00 65.00 212 ARG A N 1
ATOM 1701 C CA . ARG A 1 212 ? 31.175 -12.393 8.795 1.00 65.00 212 ARG A CA 1
ATOM 1702 C C . ARG A 1 212 ? 30.124 -12.534 7.695 1.00 65.00 212 ARG A C 1
ATOM 1704 O O . ARG A 1 212 ? 29.953 -13.618 7.132 1.00 65.00 212 ARG A O 1
ATOM 1711 N N . ALA A 1 213 ? 29.404 -11.452 7.408 1.00 65.25 213 ALA A N 1
ATOM 1712 C CA . ALA A 1 213 ? 28.525 -11.409 6.247 1.00 65.25 213 ALA A CA 1
ATOM 1713 C C . ALA A 1 213 ? 29.387 -11.471 4.975 1.00 65.25 213 ALA A C 1
ATOM 1715 O O . ALA A 1 213 ? 30.466 -10.884 4.921 1.00 65.25 213 ALA A O 1
ATOM 1716 N N . ALA A 1 214 ? 28.939 -12.213 3.962 1.00 52.50 214 ALA A N 1
ATOM 1717 C CA . ALA A 1 214 ? 29.660 -12.323 2.697 1.00 52.50 214 ALA A CA 1
ATOM 1718 C C . ALA A 1 214 ? 29.684 -10.950 1.998 1.00 52.50 214 ALA A C 1
ATOM 1720 O O . ALA A 1 214 ? 28.683 -10.545 1.410 1.00 52.50 214 ALA A O 1
ATOM 1721 N N . GLY A 1 215 ? 30.800 -10.225 2.109 1.00 58.44 215 GLY A N 1
ATOM 1722 C CA . GLY A 1 215 ? 30.974 -8.888 1.531 1.00 58.44 215 GLY A CA 1
ATOM 1723 C C . GLY A 1 215 ? 31.949 -7.963 2.270 1.00 58.44 215 GLY A C 1
ATOM 1724 O O . GLY A 1 215 ? 32.270 -6.909 1.734 1.00 58.44 215 GLY A O 1
ATOM 1725 N N . GLU A 1 216 ? 32.423 -8.334 3.463 1.00 55.66 216 GLU A N 1
ATOM 1726 C CA . GLU A 1 216 ? 33.486 -7.615 4.184 1.00 55.66 216 GLU A CA 1
ATOM 1727 C C . GLU A 1 216 ? 34.855 -8.276 3.927 1.00 55.66 216 GLU A C 1
ATOM 1729 O O . GLU A 1 216 ? 35.190 -9.277 4.574 1.00 55.66 216 GLU A O 1
ATOM 1734 N N . ASP A 1 217 ? 35.616 -7.720 2.974 1.00 45.31 217 ASP A N 1
ATOM 1735 C CA . ASP A 1 217 ? 37.043 -8.009 2.729 1.00 45.31 217 ASP A CA 1
ATOM 1736 C C . ASP A 1 217 ? 37.955 -7.051 3.516 1.00 45.31 217 ASP A C 1
ATOM 1738 O O . ASP A 1 217 ? 37.688 -5.825 3.497 1.00 45.31 217 ASP A O 1
#

InterPro domains:
  IPR018609 Bud13 [PF09736] (79-213)
  IPR051112 Pre-mRNA-splicing factor CWC26 [PTHR31809] (44-212)

pLDDT: mean 71.26, std 14.75, range [37.0, 94.69]

Organism: Tagetes erecta (NCBI:txid13708)

Sequence (217 aa):
MGEEIVLTVDSIARILRLERDVGILALLSLTDVYEGFLEMGYEVSGKDIKEEITKTKKEDWLRFQNMDPSISGRYAEGVRRDKKTGARLSKDEIKSLQKQDEKPKEIKLEWGKGLAQKREAEARLQELELEKAKPFARTRDDDDLNNILKNAVRWGDPMAHLVKKKHSEVVLPDIGDNERMKESGFIIPQEVPKHSWLKWGLDAAPNGYGIRAAGED

Foldseek 3Di:
DDDDDDDDPVVVVVVVPVPPPPVVVVVVVVVVVVVVVVVPPPPCDPVNVVVVVVVVVVVVVVVLVPDDCVVSVPVVDDFDADPPPRDTDDPVVVVVVVVVPPPDPPPPPPPDADPVNVVVVVVVVVVVVVVVVDDPDDDPPDPVVVVVVVLDQDPPDPCSVVPHDPPDPPPPPQPQPDPVNVVVVNGDDPDDDCPDPVNVVDPDDQPPVNDDDPPDD

Radius of gyration: 40.95 Å; chains: 1; bounding box: 83×111×75 Å